Protein AF-A0AB38G992-F1 (afdb_monomer_lite)

Foldseek 3Di:
DPDPWDFFAFQDFPDDDDDDDDPQKAKEKEAQDDAQFKKFKFFQKAADWDDDDPRPATTGTPIAGGPFFDLVVDDDPNDSGRSVLSSVCGPPHWVDPSQVVVQVSRVVGTDDTQFMDGHHDRMDMTIGRGWHKMWMWTDPPSCPVPLWDIDIGIGGIRHYGYDYTQTDHKDKDKWKAEPVPRDTHPDYDDDPPDDIDMDIDMDDGDDPD

Radius of gyration: 22.69 Å; chains: 1; bounding box: 55×40×76 Å

Organism: NCBI:txid150055

Structure (mmCIF, N/CA/C/O backbone):
data_AF-A0AB38G992-F1
#
_entry.id   AF-A0AB38G992-F1
#
loop_
_atom_site.group_PDB
_atom_site.id
_atom_site.type_symbol
_atom_site.label_atom_id
_atom_site.label_alt_id
_atom_site.label_comp_id
_atom_site.label_asym_id
_atom_site.label_entity_id
_atom_site.label_seq_id
_atom_site.pdbx_PDB_ins_code
_atom_site.Cartn_x
_atom_site.Cartn_y
_atom_site.Cartn_z
_atom_site.occupancy
_atom_site.B_iso_or_equiv
_atom_site.auth_seq_id
_atom_site.auth_comp_id
_atom_site.auth_asym_id
_atom_site.auth_atom_id
_atom_site.pdbx_PDB_model_num
ATOM 1 N N . MET A 1 1 ? -10.197 -2.050 38.683 1.00 32.16 1 MET A N 1
ATOM 2 C CA . MET A 1 1 ? -9.620 -2.542 37.411 1.00 32.16 1 MET A CA 1
ATOM 3 C C . MET A 1 1 ? -8.966 -1.361 36.702 1.00 32.16 1 MET A C 1
ATOM 5 O O . MET A 1 1 ? -9.678 -0.464 36.267 1.00 32.16 1 MET A O 1
ATOM 9 N N . LYS A 1 2 ? -7.627 -1.271 36.695 1.00 27.22 2 LYS A N 1
ATOM 10 C CA . LYS A 1 2 ? -6.909 -0.194 35.990 1.00 27.22 2 LYS A CA 1
ATOM 11 C C . LYS A 1 2 ? -7.091 -0.418 34.488 1.00 27.22 2 LYS A C 1
ATOM 13 O O . LYS A 1 2 ? -6.629 -1.430 33.975 1.00 27.22 2 LYS A O 1
ATOM 18 N N . LYS A 1 3 ? -7.785 0.493 33.803 1.00 31.56 3 LYS A N 1
ATOM 19 C CA . LYS A 1 3 ? -7.861 0.495 32.338 1.00 31.56 3 LYS A CA 1
ATOM 20 C C . LYS A 1 3 ? -6.447 0.772 31.814 1.00 31.56 3 LYS A C 1
ATOM 22 O O . LYS A 1 3 ? -5.957 1.887 31.981 1.00 31.56 3 LYS A O 1
ATOM 27 N N . PHE A 1 4 ? -5.772 -0.247 31.282 1.00 32.78 4 PHE A N 1
ATOM 28 C CA . PHE A 1 4 ? -4.490 -0.087 30.597 1.00 32.78 4 PHE A CA 1
ATOM 29 C C . PHE A 1 4 ? -4.748 0.755 29.344 1.00 32.78 4 PHE A C 1
ATOM 31 O O . PHE A 1 4 ? -5.307 0.271 28.366 1.00 32.78 4 PHE A O 1
ATOM 38 N N . LYS A 1 5 ? -4.426 2.048 29.412 1.00 34.16 5 LYS A N 1
ATOM 39 C CA . LYS A 1 5 ? -4.484 2.945 28.260 1.00 34.16 5 LYS A CA 1
ATOM 40 C C . LYS A 1 5 ? -3.223 2.700 27.435 1.00 34.16 5 LYS A C 1
ATOM 42 O O . LYS A 1 5 ? -2.172 3.249 27.755 1.00 34.16 5 LYS A O 1
ATOM 47 N N . LEU A 1 6 ? -3.310 1.820 26.442 1.00 37.19 6 LEU A N 1
ATOM 48 C CA . LEU A 1 6 ? -2.245 1.649 25.461 1.00 37.19 6 LEU A CA 1
ATOM 49 C C . LEU A 1 6 ? -2.429 2.723 24.382 1.00 37.19 6 LEU A C 1
ATOM 51 O O . LEU A 1 6 ? -3.435 2.725 23.676 1.00 37.19 6 LEU A O 1
ATOM 55 N N . PHE A 1 7 ? -1.486 3.657 24.311 1.00 39.28 7 PHE A N 1
ATOM 56 C CA . PHE A 1 7 ? -1.455 4.725 23.321 1.00 39.28 7 PHE A CA 1
ATOM 57 C C . PHE A 1 7 ? -0.494 4.334 22.210 1.00 39.28 7 PHE A C 1
ATOM 59 O O . PHE A 1 7 ? 0.715 4.279 22.433 1.00 39.28 7 PHE A O 1
ATOM 66 N N . LEU A 1 8 ? -1.023 4.038 21.026 1.00 39.34 8 LEU A N 1
ATOM 67 C CA . LEU A 1 8 ? -0.195 3.700 19.879 1.00 39.34 8 LEU A CA 1
ATOM 68 C C . LEU A 1 8 ? 0.163 4.976 19.109 1.00 39.34 8 LEU A C 1
ATOM 70 O O . LEU A 1 8 ? -0.722 5.672 18.606 1.00 39.34 8 LEU A O 1
ATOM 74 N N . ALA A 1 9 ? 1.458 5.305 19.073 1.00 40.47 9 ALA A N 1
ATOM 75 C CA . ALA A 1 9 ? 1.970 6.463 18.348 1.00 40.47 9 ALA A CA 1
ATOM 76 C C . ALA A 1 9 ? 1.854 6.231 16.836 1.00 40.47 9 ALA A C 1
ATOM 78 O O . ALA A 1 9 ? 2.165 5.146 16.337 1.00 40.47 9 ALA A O 1
ATOM 79 N N . ALA A 1 10 ? 1.380 7.253 16.126 1.00 42.31 10 ALA A N 1
ATOM 80 C CA . ALA A 1 10 ? 1.051 7.162 14.716 1.00 42.31 10 ALA A CA 1
ATOM 81 C C . ALA A 1 10 ? 2.257 6.901 13.819 1.00 42.31 10 ALA A C 1
ATOM 83 O O . ALA A 1 10 ? 3.347 7.429 14.034 1.00 42.31 10 ALA A O 1
ATOM 84 N N . PHE A 1 11 ? 2.007 6.136 12.757 1.00 44.81 11 PHE A N 1
ATOM 85 C CA . PHE A 1 11 ? 2.818 6.170 11.549 1.00 44.81 11 PHE A CA 1
ATOM 86 C C . PHE A 1 11 ? 2.641 7.575 10.963 1.00 44.81 11 PHE A C 1
ATOM 88 O O . PHE A 1 11 ? 1.588 7.876 10.414 1.00 44.81 11 PHE A O 1
ATOM 95 N N . VAL A 1 12 ? 3.612 8.467 11.176 1.00 34.41 12 VAL A N 1
ATOM 96 C CA . VAL A 1 12 ? 3.518 9.862 10.723 1.00 34.41 12 VAL A CA 1
ATOM 97 C C . VAL A 1 12 ? 3.554 9.883 9.196 1.00 34.41 12 VAL A C 1
ATOM 99 O O . VAL A 1 12 ? 4.622 9.781 8.596 1.00 34.41 12 VAL A O 1
ATOM 102 N N . ALA A 1 13 ? 2.380 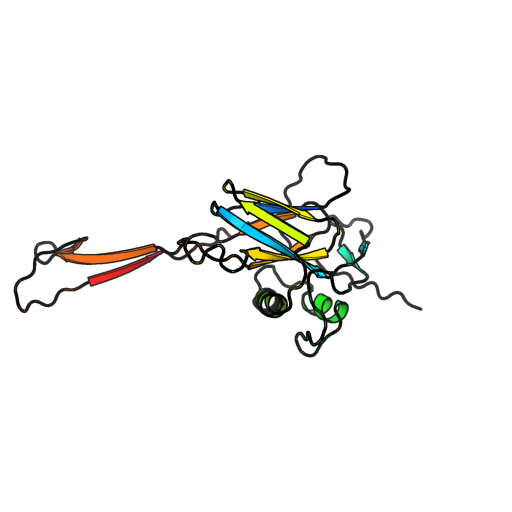9.992 8.581 1.00 41.47 13 ALA A N 1
ATOM 103 C CA . ALA A 1 13 ? 2.222 10.424 7.205 1.00 41.47 13 ALA A CA 1
ATOM 104 C C . ALA A 1 13 ? 2.035 11.951 7.193 1.00 41.47 13 ALA A C 1
ATOM 106 O O . ALA A 1 13 ? 1.526 12.538 8.153 1.00 41.47 13 ALA A O 1
ATOM 107 N N . THR A 1 14 ? 2.519 12.620 6.152 1.00 34.72 14 THR A N 1
ATOM 108 C CA . THR A 1 14 ? 2.490 14.082 6.054 1.00 34.72 14 THR A CA 1
ATOM 109 C C . THR A 1 14 ? 1.038 14.566 5.983 1.00 34.72 14 THR A C 1
ATOM 111 O O . THR A 1 14 ? 0.360 14.401 4.973 1.00 34.72 14 THR A O 1
ATOM 114 N N . LEU A 1 15 ? 0.543 15.146 7.080 1.00 34.53 15 LEU A N 1
ATOM 115 C CA . LEU A 1 15 ? -0.841 15.598 7.218 1.00 34.53 15 LEU A CA 1
ATOM 116 C C . LEU A 1 15 ? -1.048 16.930 6.480 1.00 34.53 15 LEU A C 1
ATOM 118 O O . LEU A 1 15 ? -0.706 17.991 7.006 1.00 34.53 15 LEU A O 1
ATOM 122 N N . PHE A 1 16 ? -1.643 16.895 5.286 1.00 40.72 16 PHE A N 1
ATOM 123 C CA . PHE A 1 16 ? -2.221 18.089 4.663 1.00 40.72 16 PHE A CA 1
ATOM 124 C C . PHE A 1 16 ? -3.683 18.233 5.098 1.00 40.72 16 PHE A C 1
ATOM 126 O O . PHE A 1 16 ? -4.4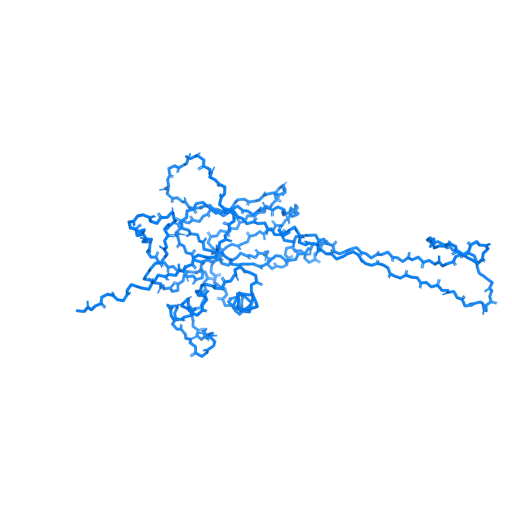96 17.327 4.935 1.00 40.72 16 PHE A O 1
ATOM 133 N N . ALA A 1 17 ? -4.014 19.376 5.699 1.00 30.11 17 ALA A N 1
ATOM 134 C CA . ALA A 1 17 ? -5.354 19.660 6.192 1.00 30.11 17 ALA A CA 1
ATOM 135 C C . ALA A 1 17 ? -6.338 19.843 5.024 1.00 30.11 17 ALA A C 1
ATOM 137 O O . ALA A 1 17 ? -6.245 20.826 4.291 1.00 30.11 17 ALA A O 1
ATOM 138 N N . PHE A 1 18 ? -7.309 18.937 4.886 1.00 38.12 18 PHE A N 1
ATOM 139 C CA . PHE A 1 18 ? -8.475 19.144 4.025 1.00 38.12 18 PHE A CA 1
ATOM 140 C C . PHE A 1 18 ? -9.645 19.734 4.818 1.00 38.12 18 PHE A C 1
ATOM 142 O O . PHE A 1 18 ? -9.954 19.316 5.936 1.00 38.12 18 PHE A O 1
ATOM 149 N N . VAL A 1 19 ? -10.296 20.736 4.228 1.00 33.19 19 VAL A N 1
ATOM 150 C CA . VAL A 1 19 ? -11.424 21.455 4.823 1.00 33.19 19 VAL A CA 1
ATOM 151 C C . VAL A 1 19 ? -12.724 20.713 4.514 1.00 33.19 19 VAL A C 1
ATOM 153 O O . VAL A 1 19 ? -13.173 20.686 3.376 1.00 33.19 19 VAL A O 1
ATOM 156 N N . GLY A 1 20 ? -13.349 20.179 5.564 1.00 39.22 20 GLY A N 1
ATOM 157 C CA . GLY A 1 20 ? -14.803 20.067 5.687 1.00 39.22 20 GLY A CA 1
ATOM 158 C C . GLY A 1 20 ? -15.514 19.019 4.829 1.00 39.22 20 GLY A C 1
ATOM 159 O O . GLY A 1 20 ? -16.138 19.360 3.832 1.00 39.22 20 GLY A O 1
ATOM 160 N N . VAL A 1 21 ? -15.602 17.784 5.332 1.00 32.97 21 VAL A N 1
ATOM 161 C CA . VAL A 1 21 ? -16.757 16.907 5.079 1.00 32.97 21 VAL A CA 1
ATOM 162 C C . VAL A 1 21 ? -17.239 16.341 6.414 1.00 32.97 21 VAL A C 1
ATOM 164 O O . VAL A 1 21 ? -16.453 15.982 7.288 1.00 32.97 21 VAL A O 1
ATOM 167 N N . LYS A 1 22 ? -18.561 16.332 6.589 1.00 34.00 22 LYS A N 1
ATOM 168 C CA . LYS A 1 22 ? -19.284 15.753 7.725 1.00 34.00 22 LYS A CA 1
ATOM 169 C C . LYS A 1 22 ? -18.826 14.293 7.905 1.00 34.00 22 LYS A C 1
ATOM 171 O O . LYS A 1 22 ? -19.076 13.472 7.029 1.00 34.00 22 LYS A O 1
ATOM 176 N N . VAL A 1 23 ? -18.130 13.980 9.001 1.00 45.69 23 VAL A N 1
ATOM 177 C CA . VAL A 1 23 ? -17.544 12.646 9.230 1.00 45.69 23 VAL A CA 1
ATOM 178 C C . VAL A 1 23 ? -18.643 11.642 9.571 1.00 45.69 23 VAL A C 1
ATOM 180 O O . VAL A 1 23 ? -19.106 11.556 10.705 1.00 45.69 23 VAL A O 1
ATOM 183 N N . SER A 1 24 ? -19.048 10.884 8.559 1.00 53.75 24 SER A N 1
ATOM 184 C CA . SER A 1 24 ? -19.547 9.513 8.700 1.00 53.75 24 SER A CA 1
ATOM 185 C C . SER A 1 24 ? -18.609 8.493 8.034 1.00 53.75 24 SER A C 1
ATOM 187 O O . SER A 1 24 ? -18.906 7.308 8.069 1.00 53.75 24 SER A O 1
ATOM 189 N N . ALA A 1 25 ? -17.488 8.945 7.452 1.00 70.06 25 ALA A N 1
ATOM 190 C CA . ALA A 1 25 ? -16.463 8.116 6.819 1.00 70.06 25 ALA A CA 1
ATOM 191 C C . ALA A 1 25 ? -15.071 8.779 6.910 1.00 70.06 25 ALA A C 1
ATOM 193 O O . ALA A 1 25 ? -14.969 10.001 7.058 1.00 70.06 25 ALA A O 1
ATOM 194 N N . TYR A 1 26 ? -14.016 7.969 6.822 1.00 83.94 26 TYR A N 1
ATOM 195 C CA . TYR A 1 26 ? -12.601 8.351 6.807 1.00 83.94 26 TYR A CA 1
ATOM 196 C C . TYR A 1 26 ? -12.025 8.177 5.395 1.00 83.94 26 TYR A C 1
ATOM 198 O O . TYR A 1 26 ? -12.503 7.334 4.633 1.00 83.94 26 TYR A O 1
ATOM 206 N N . THR A 1 27 ? -10.980 8.933 5.054 1.00 84.06 27 THR A N 1
ATOM 207 C CA . THR A 1 27 ? -10.372 8.910 3.712 1.00 84.06 27 THR A CA 1
ATOM 208 C C . THR A 1 27 ? -8.885 8.595 3.788 1.00 84.06 27 THR A C 1
ATOM 210 O O . THR A 1 27 ? -8.167 9.169 4.607 1.00 84.06 27 THR A O 1
ATOM 213 N N . ILE A 1 28 ? -8.436 7.710 2.900 1.00 87.38 28 ILE A N 1
ATOM 214 C CA . ILE A 1 28 ? -7.034 7.406 2.623 1.00 87.38 28 ILE A CA 1
ATOM 215 C C . ILE A 1 28 ? -6.733 7.921 1.216 1.00 87.38 28 ILE A C 1
ATOM 217 O O . ILE A 1 28 ? -7.247 7.380 0.235 1.00 87.38 28 ILE A O 1
ATOM 221 N N . THR A 1 29 ? -5.899 8.947 1.114 1.00 85.12 29 THR A N 1
ATOM 222 C CA . THR A 1 29 ? -5.438 9.493 -0.165 1.00 85.12 29 THR A CA 1
ATOM 223 C C . THR A 1 29 ? -4.074 8.908 -0.504 1.00 85.12 29 THR A C 1
ATOM 225 O O . THR A 1 29 ? -3.144 8.989 0.295 1.00 85.12 29 THR A O 1
ATOM 228 N N . ILE A 1 30 ? -3.948 8.308 -1.684 1.00 85.31 30 ILE A N 1
ATOM 229 C CA . ILE A 1 30 ? -2.704 7.737 -2.198 1.00 85.31 30 ILE A CA 1
ATOM 230 C C . ILE A 1 30 ? -2.266 8.580 -3.393 1.00 85.31 30 ILE A C 1
ATOM 232 O O . ILE A 1 30 ? -2.952 8.605 -4.416 1.00 85.31 30 ILE A O 1
ATOM 236 N N . ASN A 1 31 ? -1.132 9.257 -3.255 1.00 82.88 31 ASN A N 1
ATOM 237 C CA . ASN A 1 31 ? -0.540 10.103 -4.289 1.00 82.88 31 ASN A CA 1
ATOM 238 C C . ASN A 1 31 ? 0.578 9.357 -5.024 1.00 82.88 31 ASN A C 1
ATOM 240 O O . ASN A 1 31 ? 1.151 8.401 -4.491 1.00 82.88 31 ASN A O 1
ATOM 244 N N . ASN A 1 32 ? 0.944 9.864 -6.203 1.00 80.88 32 ASN A N 1
ATOM 245 C CA . ASN A 1 32 ? 1.971 9.286 -7.072 1.00 80.88 32 ASN A CA 1
ATOM 246 C C . ASN A 1 32 ? 1.631 7.846 -7.499 1.00 80.88 32 ASN A C 1
ATOM 248 O O . ASN A 1 32 ? 2.490 6.962 -7.544 1.00 80.88 32 ASN A O 1
ATOM 252 N N . VAL A 1 33 ? 0.347 7.597 -7.767 1.00 83.94 33 VAL A N 1
ATOM 253 C CA . VAL A 1 33 ? -0.124 6.311 -8.285 1.00 83.94 33 VAL A CA 1
ATOM 254 C C . VAL A 1 33 ? -0.050 6.283 -9.807 1.00 83.94 33 VAL A C 1
ATOM 256 O O . VAL A 1 33 ? -0.216 7.298 -10.479 1.00 83.94 33 VAL A O 1
ATOM 259 N N . SER A 1 34 ? 0.186 5.105 -10.376 1.00 82.50 34 SER A N 1
ATOM 260 C CA . SER A 1 34 ? 0.040 4.905 -11.818 1.00 82.50 34 SER A CA 1
ATOM 261 C C . SER A 1 34 ? -1.428 4.657 -12.152 1.00 82.50 34 SER A C 1
ATOM 263 O O . SER A 1 34 ? -2.177 4.118 -11.334 1.00 82.50 34 SER A O 1
ATOM 265 N N . LYS A 1 35 ? -1.850 5.055 -13.354 1.00 86.38 35 LYS A N 1
ATOM 266 C CA . LYS A 1 35 ? -3.217 4.837 -13.834 1.00 86.38 35 LYS A CA 1
ATOM 267 C C . LYS A 1 35 ? -3.523 3.339 -13.963 1.00 86.38 35 LYS A C 1
ATOM 269 O O . LYS A 1 35 ? -2.632 2.546 -14.252 1.00 86.38 35 LYS A O 1
ATOM 274 N N . ASP A 1 36 ? -4.789 2.977 -13.785 1.00 88.69 36 ASP A N 1
ATOM 275 C CA . ASP A 1 36 ? -5.323 1.624 -13.931 1.00 88.69 36 ASP A CA 1
ATOM 276 C C . ASP A 1 36 ? -4.806 0.641 -12.855 1.00 88.69 36 ASP A C 1
ATOM 278 O O . ASP A 1 36 ? -4.829 -0.582 -13.035 1.00 88.69 36 ASP A O 1
ATOM 282 N N . HIS A 1 37 ? -4.351 1.165 -11.713 1.00 89.69 37 HIS A N 1
ATOM 283 C CA . HIS A 1 37 ? -4.055 0.383 -10.518 1.00 89.69 37 HIS A CA 1
ATOM 284 C C . HIS A 1 37 ? -5.299 0.241 -9.650 1.00 89.69 37 HIS A C 1
ATOM 286 O O . HIS A 1 37 ? -5.925 1.231 -9.288 1.00 89.69 37 HIS A O 1
ATOM 292 N N . THR A 1 38 ? -5.666 -0.990 -9.293 1.00 93.81 38 THR A N 1
ATOM 293 C CA . THR A 1 38 ? -6.777 -1.237 -8.366 1.00 93.81 38 THR A CA 1
ATOM 294 C C . THR A 1 38 ? -6.229 -1.399 -6.960 1.00 93.81 38 THR A C 1
ATOM 296 O O . THR A 1 38 ? -5.611 -2.414 -6.661 1.00 93.81 38 THR A O 1
ATOM 299 N N . TYR A 1 39 ? -6.481 -0.425 -6.093 1.00 93.38 39 TYR A N 1
ATOM 300 C CA . TYR A 1 39 ? -6.059 -0.459 -4.697 1.00 93.38 39 TYR A CA 1
ATOM 301 C C . TYR A 1 39 ? -7.154 -1.039 -3.814 1.00 93.38 39 TYR A C 1
ATOM 303 O O . TYR A 1 39 ? -8.328 -0.707 -3.966 1.00 93.38 39 TYR A O 1
ATOM 311 N N . GLU A 1 40 ? -6.757 -1.866 -2.856 1.00 96.00 40 GLU A N 1
ATOM 312 C CA . GLU A 1 40 ? -7.612 -2.450 -1.827 1.00 96.00 40 GLU A CA 1
ATOM 313 C C . GLU A 1 40 ? -7.069 -2.064 -0.450 1.00 96.00 40 GLU A C 1
ATOM 315 O O . GLU A 1 40 ? -5.866 -2.173 -0.197 1.00 96.00 40 GLU A O 1
ATOM 320 N N . ALA A 1 41 ? -7.952 -1.619 0.447 1.00 95.38 41 ALA A N 1
ATOM 321 C CA . ALA A 1 41 ? -7.604 -1.332 1.836 1.00 95.38 41 ALA A CA 1
ATOM 322 C C . ALA A 1 41 ? -8.266 -2.340 2.777 1.00 95.38 41 ALA A C 1
ATOM 324 O O . ALA A 1 41 ? -9.472 -2.568 2.717 1.00 95.38 41 ALA A O 1
ATOM 325 N N . TYR A 1 42 ? -7.479 -2.900 3.688 1.00 96.38 42 TYR A N 1
ATOM 326 C CA . TYR A 1 42 ? -7.895 -3.904 4.661 1.00 96.38 42 TYR A CA 1
ATOM 327 C C . TYR A 1 42 ? -7.655 -3.376 6.069 1.00 96.38 42 TYR A C 1
ATOM 329 O O . TYR A 1 42 ? -6.518 -3.052 6.415 1.00 96.38 42 TYR A O 1
ATOM 337 N N . GLN A 1 43 ? -8.699 -3.304 6.897 1.00 95.38 43 GLN A N 1
ATOM 338 C CA . GLN A 1 43 ? -8.543 -2.926 8.300 1.00 95.38 43 GLN A CA 1
ATOM 339 C C . GLN A 1 43 ? -7.873 -4.081 9.059 1.00 95.38 43 GLN A C 1
ATOM 341 O O . GLN A 1 43 ? -8.493 -5.116 9.294 1.00 95.38 43 GLN A O 1
ATOM 346 N N . ILE A 1 44 ? -6.605 -3.908 9.429 1.00 95.44 44 ILE A N 1
ATOM 347 C CA . ILE A 1 44 ? -5.824 -4.897 10.182 1.00 95.44 44 ILE A CA 1
ATOM 348 C C . ILE A 1 44 ? -6.102 -4.776 11.677 1.00 95.44 44 ILE A C 1
ATOM 350 O O . ILE A 1 44 ? -6.318 -5.782 12.346 1.00 95.44 44 ILE A O 1
ATOM 354 N N . PHE A 1 45 ? -6.137 -3.548 12.196 1.00 94.56 45 PHE A N 1
ATOM 355 C CA . PHE A 1 45 ? -6.479 -3.283 13.592 1.00 94.56 45 PHE A CA 1
ATOM 356 C C . PHE A 1 45 ? -7.606 -2.261 13.683 1.00 94.56 45 PHE A C 1
ATOM 358 O O . PHE A 1 45 ? -7.509 -1.182 13.096 1.00 94.56 45 PHE A O 1
ATOM 365 N N . GLY A 1 46 ? -8.646 -2.599 14.439 1.00 92.88 46 GLY A N 1
ATOM 366 C CA . GLY A 1 46 ? -9.692 -1.681 14.875 1.00 92.88 46 GLY A CA 1
ATOM 367 C C . GLY A 1 46 ? -9.411 -1.148 16.279 1.00 92.88 46 GLY A C 1
ATOM 368 O O . GLY A 1 46 ? -8.563 -1.670 17.009 1.00 92.88 46 GLY A O 1
ATOM 369 N N . GLY A 1 47 ? -10.118 -0.091 16.666 1.00 90.88 47 GLY A N 1
ATOM 370 C CA . GLY A 1 47 ? -10.043 0.461 18.013 1.00 90.88 47 GLY A CA 1
ATOM 371 C C . GLY A 1 47 ? -10.832 1.755 18.167 1.00 90.88 47 GLY A C 1
ATOM 372 O O . GLY A 1 47 ? -11.428 2.263 17.219 1.00 90.88 47 GLY A O 1
ATOM 373 N N . ASP A 1 48 ? -10.797 2.297 19.377 1.00 85.88 48 ASP A N 1
ATOM 374 C CA . ASP A 1 48 ? -11.491 3.526 19.736 1.00 85.88 48 ASP A CA 1
ATOM 375 C C . ASP A 1 48 ? -10.562 4.729 19.608 1.00 85.88 48 ASP A C 1
ATOM 377 O O . ASP A 1 48 ? -9.432 4.721 20.117 1.00 85.88 48 ASP A O 1
ATOM 381 N N . LEU A 1 49 ? -11.060 5.799 18.986 1.00 84.69 49 LEU A N 1
ATOM 382 C CA . LEU A 1 49 ? -10.349 7.070 18.951 1.00 84.69 49 LEU A CA 1
ATOM 383 C C . LEU A 1 49 ? -10.253 7.667 20.351 1.00 84.69 49 LEU A C 1
ATOM 385 O O . LEU A 1 49 ? -11.253 7.956 21.007 1.00 84.69 49 LEU A O 1
ATOM 389 N N . TYR A 1 50 ? -9.023 7.926 20.767 1.00 80.19 50 TYR A N 1
ATOM 390 C CA . TYR A 1 50 ? -8.714 8.665 21.972 1.00 80.19 50 TYR A CA 1
ATOM 391 C C . TYR A 1 50 ? -7.857 9.874 21.619 1.00 80.19 50 TYR A C 1
ATOM 393 O O . TYR A 1 50 ? -6.760 9.748 21.071 1.00 80.19 50 TYR A O 1
ATOM 401 N N . LYS A 1 51 ? -8.336 11.062 21.986 1.00 79.12 51 LYS A N 1
ATOM 402 C CA . LYS A 1 51 ? -7.569 12.303 21.892 1.00 79.12 51 LYS A CA 1
ATOM 403 C C . LYS A 1 51 ? -7.220 12.773 23.296 1.00 79.12 51 LYS A C 1
ATOM 405 O O . LYS A 1 51 ? -8.106 13.143 24.064 1.00 79.12 51 LYS A O 1
ATOM 410 N N . GLU A 1 52 ? -5.935 12.743 23.633 1.00 77.31 52 GLU A N 1
ATOM 411 C CA . GLU A 1 52 ? -5.469 13.354 24.874 1.00 77.31 52 GLU A CA 1
ATOM 412 C C . GLU A 1 52 ? -5.625 14.876 24.807 1.00 77.31 52 GLU A C 1
ATOM 414 O O . GLU A 1 52 ? -5.545 15.481 23.734 1.00 77.31 52 GLU A O 1
ATOM 419 N N . ASN A 1 53 ? -5.859 15.505 25.956 1.00 76.56 53 ASN A N 1
ATOM 420 C CA . ASN A 1 53 ? -6.007 16.949 26.021 1.00 76.56 53 ASN A CA 1
ATOM 421 C C . ASN A 1 53 ? -4.689 17.624 25.593 1.00 76.56 53 ASN A C 1
ATOM 423 O O . ASN A 1 53 ? -3.644 17.370 26.184 1.00 76.56 53 ASN A O 1
ATOM 427 N N . GLY A 1 54 ? -4.733 18.445 24.541 1.00 70.12 54 GLY A N 1
ATOM 428 C CA . GLY A 1 54 ? -3.545 19.062 23.934 1.00 70.12 54 GLY A CA 1
ATOM 429 C C . GLY A 1 54 ? -2.850 18.244 22.831 1.00 70.12 54 GLY A C 1
ATOM 430 O O . GLY A 1 54 ? -1.948 18.771 22.181 1.00 70.12 54 GLY A O 1
ATOM 431 N N . ALA A 1 55 ? -3.272 17.004 22.551 1.00 69.19 55 ALA A N 1
ATOM 432 C CA . ALA A 1 55 ? -2.740 16.234 21.424 1.00 69.19 55 ALA A CA 1
ATOM 433 C C . ALA A 1 55 ? -3.213 16.810 20.077 1.00 69.19 55 ALA A C 1
ATOM 435 O O . ALA A 1 55 ? -4.389 17.150 19.903 1.00 69.19 55 ALA A O 1
ATOM 436 N N . LYS A 1 56 ? -2.300 16.890 19.099 1.00 69.25 56 LYS A N 1
ATOM 437 C CA . LYS A 1 56 ? -2.612 17.379 17.743 1.00 69.25 56 LYS A CA 1
ATOM 438 C C . LYS A 1 56 ? -3.496 16.391 16.981 1.00 69.25 56 LYS A C 1
ATOM 440 O O . LYS A 1 56 ? -4.499 16.798 16.399 1.00 69.25 56 LYS A O 1
ATOM 445 N N . THR A 1 57 ? -3.166 15.106 17.055 1.00 68.31 57 THR A N 1
ATOM 446 C CA . THR A 1 57 ? -3.867 14.018 16.369 1.00 68.31 57 THR A CA 1
ATOM 447 C C . THR A 1 57 ? -4.454 13.024 17.377 1.00 68.31 57 THR A C 1
ATOM 449 O O . THR A 1 57 ? -3.866 12.798 18.439 1.00 68.31 57 THR A O 1
ATOM 452 N N . PRO A 1 58 ? -5.642 12.458 17.103 1.00 77.00 58 PRO A N 1
ATOM 453 C CA . PRO A 1 58 ? -6.171 11.361 17.897 1.00 77.00 58 PRO A CA 1
ATOM 454 C C . PRO A 1 58 ? -5.335 10.091 17.694 1.00 77.00 58 PRO A C 1
ATOM 456 O O . PRO A 1 58 ? -4.823 9.820 16.610 1.00 77.00 58 PRO A O 1
ATOM 459 N N . THR A 1 59 ? -5.235 9.304 18.756 1.00 77.19 59 THR A N 1
ATOM 460 C CA . THR A 1 59 ? -4.618 7.972 18.777 1.00 77.19 59 THR A CA 1
ATOM 461 C C . THR A 1 59 ? -5.690 6.893 18.807 1.00 77.19 59 THR A C 1
ATOM 463 O O . THR A 1 59 ? -6.837 7.162 19.163 1.00 77.19 59 THR A O 1
ATOM 466 N N . LEU A 1 60 ? -5.317 5.666 18.453 1.00 83.06 60 LEU A N 1
ATOM 467 C CA . LEU A 1 60 ? -6.197 4.509 18.567 1.00 83.06 60 LEU A CA 1
ATOM 468 C C . LEU A 1 60 ? -5.917 3.789 19.894 1.00 83.06 60 LEU A C 1
ATOM 470 O O . LEU A 1 60 ? -4.760 3.603 20.273 1.00 83.06 60 LEU A O 1
ATOM 474 N N . SER A 1 61 ? -6.976 3.397 20.592 1.00 84.56 61 SER A N 1
ATOM 475 C CA . SER A 1 61 ? -6.946 2.667 21.863 1.00 84.56 61 SER A CA 1
ATOM 476 C C . SER A 1 61 ? -7.883 1.458 21.800 1.00 84.56 61 SER A C 1
ATOM 478 O O . SER A 1 61 ? -8.606 1.298 20.821 1.00 84.56 61 SER A O 1
ATOM 480 N N . ASN A 1 62 ? -7.870 0.586 22.817 1.00 88.69 62 ASN A N 1
ATOM 481 C CA . ASN A 1 62 ? -8.693 -0.637 22.846 1.00 88.69 62 ASN A CA 1
ATOM 482 C C . ASN A 1 62 ? -8.538 -1.479 21.564 1.00 88.69 62 ASN A C 1
ATOM 484 O O . ASN A 1 62 ? -9.514 -1.893 20.933 1.00 88.69 62 ASN A O 1
ATOM 488 N N . ILE A 1 63 ? -7.276 -1.676 21.173 1.00 91.75 63 ILE A N 1
ATOM 489 C CA . ILE A 1 63 ? -6.905 -2.321 19.918 1.00 91.75 63 ILE A CA 1
ATOM 490 C C . ILE A 1 63 ? -7.433 -3.756 19.870 1.00 91.75 63 ILE A C 1
ATOM 492 O O . ILE A 1 63 ? -7.193 -4.545 20.785 1.00 91.75 63 ILE A O 1
ATOM 496 N N . HIS A 1 64 ? -8.100 -4.085 18.770 1.00 94.56 64 HIS A N 1
ATOM 497 C CA . HIS A 1 64 ? -8.589 -5.418 18.433 1.00 94.56 64 HIS A CA 1
ATOM 498 C C . HIS A 1 64 ? -8.335 -5.710 16.949 1.00 94.56 64 HIS A C 1
ATOM 500 O O . HIS A 1 64 ? -7.971 -4.816 16.179 1.00 94.56 64 HIS A O 1
ATOM 506 N N . TRP A 1 65 ? -8.490 -6.968 16.542 1.00 96.12 65 TRP A N 1
ATOM 507 C CA . TRP A 1 65 ? -8.382 -7.348 15.136 1.00 96.12 65 TRP A CA 1
ATOM 508 C C . TRP A 1 65 ? -9.471 -6.667 14.304 1.00 96.12 65 TRP A C 1
ATOM 510 O O . TRP A 1 65 ? -10.634 -6.625 14.700 1.00 96.12 65 TRP A O 1
ATOM 520 N N . GLY A 1 66 ? -9.077 -6.088 13.171 1.00 95.19 66 GLY A N 1
ATOM 521 C CA . GLY A 1 66 ? -10.014 -5.517 12.209 1.00 95.19 66 GLY A CA 1
ATOM 522 C C . GLY A 1 66 ? -10.661 -6.595 11.335 1.00 95.19 66 GLY A C 1
ATOM 523 O O . GLY A 1 66 ? -10.201 -7.733 11.273 1.00 95.19 66 GLY A O 1
ATOM 524 N N . SER A 1 67 ? -11.715 -6.227 10.609 1.00 94.25 67 SER A N 1
ATOM 525 C CA . SER A 1 67 ? -12.445 -7.152 9.724 1.00 94.25 67 SER A CA 1
ATOM 526 C C . SER A 1 67 ? -11.676 -7.549 8.457 1.00 94.25 67 SER A C 1
ATOM 528 O O . SER A 1 67 ? -12.062 -8.489 7.759 1.00 94.25 67 SER A O 1
ATOM 530 N N . GLY A 1 68 ? -10.586 -6.840 8.146 1.00 95.81 68 GLY A N 1
ATOM 531 C CA . GLY A 1 68 ? -9.773 -7.061 6.954 1.00 95.81 68 GLY A CA 1
ATOM 532 C C . GLY A 1 68 ? -8.724 -8.157 7.088 1.00 95.81 68 GLY A C 1
ATOM 533 O O . GLY A 1 68 ? -7.975 -8.394 6.140 1.00 95.81 68 GLY A O 1
ATOM 534 N N . VAL A 1 69 ? -8.660 -8.841 8.230 1.00 95.06 69 VAL A N 1
ATOM 535 C CA . VAL A 1 69 ? -7.683 -9.895 8.502 1.00 95.06 69 VAL A CA 1
ATOM 536 C C . VAL A 1 69 ? -8.346 -11.102 9.158 1.00 95.06 69 VAL A C 1
ATOM 538 O O . VAL A 1 69 ? -9.232 -10.979 9.995 1.00 95.06 69 VAL A O 1
ATOM 541 N N . ASN A 1 70 ? -7.904 -12.293 8.768 1.00 95.19 70 ASN A N 1
ATOM 542 C CA . ASN A 1 70 ? -8.239 -13.543 9.422 1.00 95.19 70 ASN A CA 1
ATOM 543 C C . ASN A 1 70 ? -7.238 -13.803 10.556 1.00 95.19 70 ASN A C 1
ATOM 545 O O . ASN A 1 70 ? -6.086 -14.173 10.318 1.00 95.19 70 ASN A O 1
ATOM 549 N N . GLU A 1 71 ? -7.690 -13.602 11.792 1.00 92.31 71 GLU A N 1
ATOM 550 C CA . GLU A 1 71 ? -6.878 -13.768 13.002 1.00 92.31 71 GLU A CA 1
ATOM 551 C C . GLU A 1 71 ? -6.535 -15.233 13.321 1.00 92.31 71 GLU A C 1
ATOM 553 O O . GLU A 1 71 ? -5.570 -15.502 14.044 1.00 92.31 71 GLU A O 1
ATOM 558 N N . ASN A 1 72 ? -7.274 -16.203 12.769 1.00 91.94 72 ASN A N 1
ATOM 559 C CA . ASN A 1 72 ? -7.091 -17.609 13.111 1.00 91.94 72 ASN A CA 1
ATOM 560 C C . ASN A 1 72 ? -5.709 -18.105 12.678 1.00 91.94 72 ASN A C 1
ATOM 562 O O . ASN A 1 72 ? -5.363 -18.138 11.496 1.00 91.94 72 ASN A O 1
ATOM 566 N N . GLY A 1 73 ? -4.910 -18.518 13.663 1.00 88.06 73 GLY A N 1
ATOM 567 C CA . GLY A 1 73 ? -3.538 -18.974 13.440 1.00 88.06 73 GLY A CA 1
ATOM 568 C C . GLY A 1 73 ? -2.563 -17.857 13.055 1.00 88.06 73 GLY A C 1
ATOM 569 O O . GLY A 1 73 ? -1.391 -18.146 12.799 1.00 88.06 73 GLY A O 1
ATOM 570 N N . PHE A 1 74 ? -2.996 -16.590 13.040 1.00 93.69 74 PHE A N 1
ATOM 571 C CA . PHE A 1 74 ? -2.091 -15.473 12.824 1.00 93.69 74 PHE A CA 1
ATOM 572 C C . PHE A 1 74 ? -1.190 -15.293 14.044 1.00 93.69 74 PHE A C 1
ATOM 574 O O . PHE A 1 74 ? -1.643 -15.123 15.177 1.00 93.69 74 PHE A O 1
ATOM 581 N N . THR A 1 75 ? 0.119 -15.291 13.804 1.00 94.19 75 THR A N 1
ATOM 582 C CA . THR A 1 75 ? 1.100 -14.924 14.821 1.00 94.19 75 THR A CA 1
ATOM 583 C C . THR A 1 75 ? 2.146 -13.992 14.239 1.00 94.19 75 THR A C 1
ATOM 585 O O . THR A 1 75 ? 2.675 -14.213 13.146 1.00 94.19 75 THR A O 1
ATOM 588 N N . TYR A 1 76 ? 2.513 -12.970 14.998 1.00 93.81 76 TYR A N 1
ATOM 589 C CA . TYR A 1 76 ? 3.637 -12.104 14.697 1.00 93.81 76 TYR A CA 1
ATOM 590 C C . TYR A 1 76 ? 4.581 -12.082 15.889 1.00 93.81 76 TYR A C 1
ATOM 592 O O . TYR A 1 76 ? 4.196 -11.708 16.994 1.00 93.81 76 TYR A O 1
ATOM 600 N N . ASP A 1 77 ? 5.813 -12.535 15.665 1.00 91.56 77 ASP A N 1
ATOM 601 C CA . ASP A 1 77 ? 6.868 -12.516 16.676 1.00 91.56 77 ASP A CA 1
ATOM 602 C C . ASP A 1 77 ? 6.461 -13.179 18.012 1.00 91.56 77 ASP A C 1
ATOM 604 O O . ASP A 1 77 ? 6.587 -12.624 19.112 1.00 91.56 77 ASP A O 1
ATOM 608 N N . GLY A 1 78 ? 5.859 -14.368 17.882 1.00 93.19 78 GLY A N 1
ATOM 609 C CA . GLY A 1 78 ? 5.353 -15.182 18.990 1.00 93.19 78 GLY A CA 1
ATOM 610 C C . GLY A 1 78 ? 4.073 -14.662 19.656 1.00 93.19 78 GLY A C 1
ATOM 611 O O . GLY A 1 78 ? 3.668 -15.210 20.677 1.00 93.19 78 GLY A O 1
ATOM 612 N N . LYS A 1 79 ? 3.433 -13.614 19.123 1.00 93.25 79 LYS A N 1
ATOM 613 C CA . LYS A 1 79 ? 2.188 -13.031 19.657 1.00 93.25 79 LYS A CA 1
ATOM 614 C C . LYS A 1 79 ? 1.032 -13.264 18.691 1.00 93.25 79 LYS A C 1
ATOM 616 O O . LYS A 1 79 ? 1.224 -13.158 17.486 1.00 93.25 79 LYS A O 1
ATOM 621 N N . SER A 1 80 ? -0.153 -13.542 19.224 1.00 93.88 80 SER A N 1
ATOM 622 C CA . SER A 1 80 ? -1.421 -13.639 18.475 1.00 93.88 80 SER A CA 1
ATOM 623 C C . SER A 1 80 ? -2.425 -12.540 18.842 1.00 93.88 80 SER A C 1
ATOM 625 O O . SER A 1 80 ? -3.386 -12.308 18.119 1.00 93.88 80 SER A O 1
ATOM 627 N N . ASP A 1 81 ? -2.207 -11.856 19.965 1.00 93.62 81 ASP A N 1
ATOM 628 C CA . ASP A 1 81 ? -3.072 -10.780 20.441 1.00 93.62 81 ASP A CA 1
ATOM 629 C C . ASP A 1 81 ? -2.820 -9.481 19.663 1.00 93.62 81 ASP A C 1
ATOM 631 O O . ASP A 1 81 ? -1.677 -9.018 19.578 1.00 93.62 81 ASP A O 1
ATOM 635 N N . ALA A 1 82 ? -3.890 -8.889 19.126 1.00 93.31 82 ALA A N 1
ATOM 636 C CA . ALA A 1 82 ? -3.829 -7.676 18.317 1.00 93.31 82 ALA A CA 1
ATOM 637 C C . ALA A 1 82 ? -3.152 -6.515 19.057 1.00 93.31 82 ALA A C 1
ATOM 639 O O . ALA A 1 82 ? -2.266 -5.870 18.501 1.00 93.31 82 ALA A O 1
ATOM 640 N N . ALA A 1 83 ? -3.511 -6.278 20.323 1.00 90.69 83 ALA A N 1
ATOM 641 C CA . ALA A 1 83 ? -2.970 -5.166 21.097 1.00 90.69 83 ALA A CA 1
ATOM 642 C C . ALA A 1 83 ? -1.464 -5.324 21.352 1.00 90.69 83 ALA A C 1
ATOM 644 O O . ALA A 1 83 ? -0.716 -4.366 21.175 1.00 90.69 83 ALA A O 1
ATOM 645 N N . LYS A 1 84 ? -0.992 -6.532 21.684 1.00 91.56 84 LYS A N 1
ATOM 646 C CA . LYS A 1 84 ? 0.446 -6.813 21.872 1.00 91.56 84 LYS A CA 1
ATOM 647 C C . LYS A 1 84 ? 1.251 -6.702 20.579 1.00 91.56 84 LYS A C 1
ATOM 649 O O . LYS A 1 84 ? 2.425 -6.332 20.609 1.00 91.56 84 LYS A O 1
ATOM 654 N N . ILE A 1 85 ? 0.662 -7.077 19.445 1.00 91.94 85 ILE A N 1
ATOM 655 C CA . ILE A 1 85 ? 1.309 -6.915 18.139 1.00 91.94 85 ILE A CA 1
ATOM 656 C C . ILE A 1 85 ? 1.379 -5.430 17.787 1.00 91.94 85 ILE A C 1
ATOM 658 O O . ILE A 1 85 ? 2.442 -4.944 17.413 1.00 91.94 85 ILE A O 1
ATOM 662 N N . ALA A 1 86 ? 0.280 -4.702 17.965 1.00 89.12 86 ALA A N 1
ATOM 663 C CA . ALA A 1 86 ? 0.217 -3.273 17.710 1.00 89.12 86 ALA A CA 1
ATOM 664 C C . ALA A 1 86 ? 1.197 -2.497 18.612 1.00 89.12 86 ALA A C 1
ATOM 666 O O . ALA A 1 86 ? 1.920 -1.638 18.120 1.00 89.12 86 ALA A O 1
ATOM 667 N N . GLU A 1 87 ? 1.337 -2.873 19.889 1.00 86.50 87 GLU A N 1
ATOM 668 C CA . GLU A 1 87 ? 2.357 -2.334 20.802 1.00 86.50 87 GLU A CA 1
ATOM 669 C C . GLU A 1 87 ? 3.779 -2.501 20.252 1.00 86.50 87 GLU A C 1
ATOM 671 O O . GLU A 1 87 ? 4.575 -1.566 20.293 1.00 86.50 87 GLU A O 1
ATOM 676 N N . LYS A 1 88 ? 4.095 -3.666 19.674 1.00 85.94 88 LYS A N 1
ATOM 677 C CA . LYS A 1 88 ? 5.407 -3.925 19.061 1.00 85.94 88 LYS A CA 1
ATOM 678 C C . LYS A 1 88 ? 5.660 -3.047 17.829 1.00 85.94 88 LYS A C 1
ATOM 680 O O . LYS A 1 88 ? 6.808 -2.714 17.543 1.00 85.94 88 LYS A O 1
ATOM 685 N N . LEU A 1 89 ? 4.607 -2.695 17.096 1.00 84.50 89 LEU A N 1
ATOM 686 C CA . LEU A 1 89 ? 4.683 -1.803 15.936 1.00 84.50 89 LEU A CA 1
ATOM 687 C C . LEU A 1 89 ? 4.704 -0.320 16.339 1.00 84.50 89 LEU A C 1
ATOM 689 O O . LEU A 1 89 ? 4.980 0.533 15.497 1.00 84.50 89 LEU A O 1
ATOM 693 N N . SER A 1 90 ? 4.452 -0.005 17.613 1.00 82.00 90 SER A N 1
ATOM 694 C CA . SER A 1 90 ? 4.460 1.362 18.133 1.00 82.00 90 SER A CA 1
ATOM 695 C C . SER A 1 90 ? 5.792 2.056 17.908 1.00 82.00 90 SER A C 1
ATOM 697 O O . SER A 1 90 ? 6.856 1.496 18.178 1.00 82.00 90 SER A O 1
ATOM 699 N N . GLY A 1 91 ? 5.735 3.297 17.422 1.00 75.19 91 GLY A N 1
ATOM 700 C CA . GLY A 1 91 ? 6.917 4.134 17.209 1.00 75.19 91 GLY A CA 1
ATOM 701 C C . GLY A 1 91 ? 7.839 3.665 16.081 1.00 75.19 91 GLY A C 1
ATOM 702 O O . GLY A 1 91 ? 8.864 4.300 15.839 1.00 75.19 91 GLY A O 1
ATOM 703 N N . GLN A 1 92 ? 7.497 2.584 15.374 1.00 78.75 92 GLN A N 1
ATOM 704 C CA . GLN A 1 92 ? 8.185 2.212 14.147 1.00 78.75 92 GLN A CA 1
ATOM 705 C C . GLN A 1 92 ? 7.811 3.204 13.045 1.00 78.75 92 GLN A C 1
ATOM 707 O O . GLN A 1 92 ? 6.647 3.576 12.898 1.00 78.75 92 GLN A O 1
ATOM 712 N N . ALA A 1 93 ? 8.783 3.605 12.230 1.00 72.50 93 ALA A N 1
ATOM 713 C CA . ALA A 1 93 ? 8.458 4.308 11.000 1.00 72.50 93 ALA A CA 1
ATOM 714 C C . ALA A 1 93 ? 7.621 3.385 10.095 1.00 72.50 93 ALA A C 1
ATOM 716 O O . ALA A 1 93 ? 8.007 2.233 9.867 1.00 72.50 93 ALA A O 1
ATOM 717 N N . PHE A 1 94 ? 6.536 3.913 9.524 1.00 67.88 94 PHE A N 1
ATOM 718 C CA . 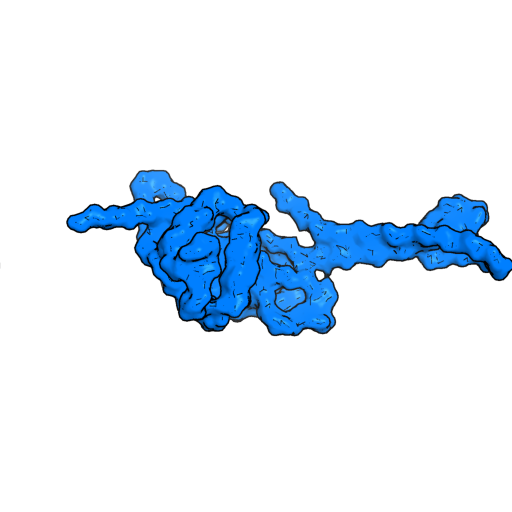PHE A 1 94 ? 6.435 3.932 8.072 1.00 67.88 94 PHE A CA 1
ATOM 719 C C . PHE A 1 94 ? 6.831 2.678 7.294 1.00 67.88 94 PHE A C 1
ATOM 721 O O . PHE A 1 94 ? 6.09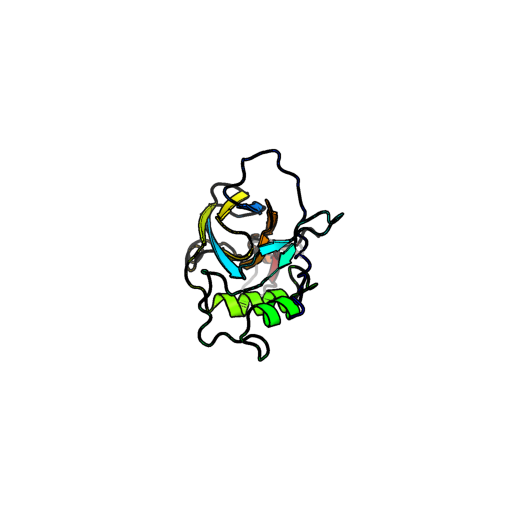8 1.735 7.002 1.00 67.88 94 PHE A O 1
ATOM 728 N N . ASP A 1 95 ? 8.076 2.783 6.884 1.00 69.31 95 ASP A N 1
ATOM 729 C CA . ASP A 1 95 ? 8.787 1.970 5.940 1.00 69.31 95 ASP A CA 1
ATOM 730 C C . ASP A 1 95 ? 9.955 1.248 6.619 1.00 69.31 95 ASP A C 1
ATOM 732 O O . ASP A 1 95 ? 10.860 0.759 5.934 1.00 69.31 95 ASP A O 1
ATOM 736 N N . SER A 1 96 ? 9.943 1.180 7.952 1.00 79.31 96 SER A N 1
ATOM 737 C CA . SER A 1 96 ? 10.889 0.377 8.714 1.00 79.31 96 SER A CA 1
ATOM 738 C C . SER A 1 96 ? 10.806 -1.087 8.283 1.00 79.31 96 SER A C 1
ATOM 740 O O . SER A 1 96 ? 9.779 -1.564 7.787 1.00 79.31 96 SER A O 1
ATOM 742 N N . GLU A 1 97 ? 11.895 -1.828 8.474 1.00 84.25 97 GLU A N 1
ATOM 743 C CA . GLU A 1 97 ? 11.919 -3.263 8.180 1.00 84.25 97 GLU A CA 1
ATOM 744 C C . GLU A 1 97 ? 10.845 -4.012 8.975 1.00 84.25 97 GLU A C 1
ATOM 746 O O . GLU A 1 97 ? 10.147 -4.847 8.407 1.00 84.25 97 GLU A O 1
ATOM 751 N N . THR A 1 98 ? 10.626 -3.630 10.238 1.00 85.19 98 THR A N 1
ATOM 752 C CA . THR A 1 98 ? 9.562 -4.168 11.095 1.00 85.19 98 THR A CA 1
ATOM 753 C C . THR A 1 98 ? 8.176 -3.956 10.483 1.00 85.19 98 THR A C 1
ATOM 755 O O . THR A 1 98 ? 7.390 -4.898 10.382 1.00 85.19 98 THR A O 1
ATOM 758 N N . ALA A 1 99 ? 7.869 -2.733 10.038 1.00 80.94 99 ALA A N 1
ATOM 759 C CA . ALA A 1 99 ? 6.577 -2.411 9.435 1.00 80.94 99 ALA A CA 1
ATOM 760 C C . ALA A 1 99 ? 6.348 -3.182 8.127 1.00 80.94 99 ALA A C 1
ATOM 762 O O . ALA A 1 99 ? 5.275 -3.745 7.905 1.00 80.94 99 ALA A O 1
ATOM 763 N N . LYS A 1 100 ? 7.380 -3.257 7.277 1.00 82.12 100 LYS A N 1
ATOM 764 C CA . LYS A 1 100 ? 7.348 -4.004 6.011 1.00 82.12 100 LYS A CA 1
ATOM 765 C C . LYS A 1 100 ? 7.184 -5.504 6.231 1.00 82.12 100 LYS A C 1
ATOM 767 O O . LYS A 1 100 ? 6.413 -6.141 5.510 1.00 82.12 100 LYS A O 1
ATOM 772 N N . ASP A 1 101 ? 7.894 -6.070 7.201 1.00 90.12 101 ASP A N 1
ATOM 773 C CA . ASP A 1 101 ? 7.810 -7.486 7.549 1.00 90.12 101 ASP A CA 1
ATOM 774 C C . ASP A 1 101 ? 6.422 -7.842 8.094 1.00 90.12 101 ASP A C 1
ATOM 776 O O . ASP A 1 101 ? 5.782 -8.781 7.607 1.00 90.12 101 ASP A O 1
ATOM 780 N N . PHE A 1 102 ? 5.894 -7.030 9.015 1.00 90.75 102 PHE A N 1
ATOM 781 C CA . PHE A 1 102 ? 4.531 -7.197 9.502 1.00 90.75 102 PHE A CA 1
ATOM 782 C C . PHE A 1 102 ? 3.505 -7.098 8.366 1.00 90.75 102 PHE A C 1
ATOM 784 O O . PHE A 1 102 ? 2.699 -8.014 8.206 1.00 90.75 102 PHE A O 1
ATOM 791 N N . ALA A 1 103 ? 3.572 -6.061 7.522 1.00 88.44 103 ALA A N 1
ATOM 792 C CA . ALA A 1 103 ? 2.667 -5.899 6.383 1.00 88.44 103 ALA A CA 1
ATOM 793 C C . ALA A 1 103 ? 2.745 -7.090 5.412 1.00 88.44 103 ALA A C 1
ATOM 795 O O . ALA A 1 103 ? 1.726 -7.583 4.926 1.00 88.44 103 ALA A O 1
ATOM 796 N N . LYS A 1 104 ? 3.949 -7.620 5.157 1.00 88.81 104 LYS A N 1
ATOM 797 C CA . LYS A 1 104 ? 4.139 -8.831 4.348 1.00 88.81 104 LYS A CA 1
ATOM 798 C C . LYS A 1 104 ? 3.459 -10.041 4.985 1.00 88.81 104 LYS A C 1
ATOM 800 O O . LYS A 1 104 ? 2.822 -10.814 4.267 1.00 88.81 104 LYS A O 1
ATOM 805 N N . LYS A 1 105 ? 3.565 -10.219 6.302 1.00 92.44 105 LYS A N 1
ATOM 806 C CA . LYS A 1 105 ? 2.926 -11.338 7.005 1.00 92.44 105 LYS A CA 1
ATOM 807 C C . LYS A 1 105 ? 1.404 -11.191 7.046 1.00 92.44 105 LYS A C 1
ATOM 809 O O . LYS A 1 105 ? 0.710 -12.130 6.669 1.00 92.44 105 LYS A O 1
ATOM 814 N N . ALA A 1 106 ? 0.902 -10.009 7.401 1.00 92.44 106 ALA A N 1
ATOM 815 C CA . ALA A 1 106 ? -0.522 -9.669 7.396 1.00 92.44 106 ALA A CA 1
ATOM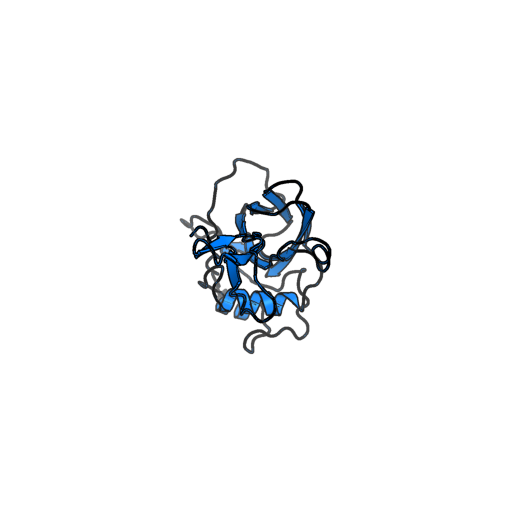 816 C C . ALA A 1 106 ? -1.156 -9.876 6.013 1.00 92.44 106 ALA A C 1
ATOM 818 O O . ALA A 1 106 ? -2.241 -10.440 5.919 1.00 92.44 106 ALA A O 1
ATOM 819 N N . SER A 1 107 ? -0.438 -9.546 4.929 1.00 91.19 107 SER A N 1
ATOM 820 C CA . SER A 1 107 ? -0.946 -9.716 3.559 1.00 91.19 107 SER A CA 1
ATOM 821 C C . SER A 1 107 ? -1.272 -11.163 3.160 1.00 91.19 107 SER A C 1
ATOM 823 O O . SER A 1 107 ? -1.994 -11.375 2.194 1.00 91.19 107 SER A O 1
ATOM 825 N N . LYS A 1 108 ? -0.770 -12.163 3.899 1.00 92.88 108 LYS A N 1
ATOM 826 C CA . LYS A 1 108 ? -1.081 -13.587 3.674 1.00 92.88 108 LYS A CA 1
ATOM 827 C C . LYS A 1 108 ? -2.343 -14.059 4.399 1.00 92.88 108 LYS A C 1
ATOM 829 O O . LYS A 1 108 ? -2.773 -15.185 4.185 1.00 92.88 108 LYS A O 1
ATOM 834 N N . HIS A 1 109 ? -2.890 -13.224 5.276 1.00 94.81 109 HIS A N 1
ATOM 835 C CA . HIS A 1 109 ? -4.044 -13.524 6.119 1.00 94.81 109 HIS A CA 1
ATOM 836 C C . HIS A 1 109 ? -5.179 -12.522 5.882 1.00 94.81 109 HIS A C 1
ATOM 838 O O . HIS A 1 109 ? -6.007 -12.319 6.761 1.00 94.81 109 HIS A O 1
ATOM 844 N N . LEU A 1 110 ? -5.214 -11.856 4.726 1.00 95.25 110 LEU A N 1
ATOM 845 C CA . LEU A 1 110 ? -6.268 -10.888 4.428 1.00 95.25 110 LEU A CA 1
ATOM 846 C C . LEU A 1 110 ? -7.624 -11.586 4.298 1.00 95.25 110 LEU A C 1
ATOM 848 O O . LEU A 1 110 ? -7.717 -12.700 3.782 1.00 95.25 110 LEU A O 1
ATOM 852 N N . ALA A 1 111 ? -8.659 -10.911 4.785 1.00 95.06 111 ALA A N 1
ATOM 853 C CA . ALA A 1 111 ? -10.049 -11.328 4.672 1.00 95.06 111 ALA A CA 1
ATOM 854 C C . ALA A 1 111 ? -10.791 -10.364 3.734 1.00 95.06 111 ALA A C 1
ATOM 856 O O . ALA A 1 111 ? -10.520 -10.337 2.534 1.00 95.06 111 ALA A O 1
ATOM 857 N N . THR A 1 112 ? -11.703 -9.551 4.264 1.00 93.25 112 THR A N 1
ATOM 858 C CA . THR A 1 112 ? -12.543 -8.658 3.459 1.00 93.25 112 THR A CA 1
ATOM 859 C C . THR A 1 112 ? -11.891 -7.288 3.300 1.00 93.25 112 THR A C 1
ATOM 861 O O . THR A 1 112 ? -11.553 -6.637 4.286 1.00 93.25 112 THR A O 1
ATOM 864 N N . ALA A 1 113 ? -11.740 -6.815 2.063 1.00 96.31 113 ALA A N 1
ATOM 865 C CA . ALA A 1 113 ? -11.334 -5.432 1.830 1.00 96.31 113 ALA A CA 1
ATOM 866 C C . ALA A 1 113 ? -12.427 -4.487 2.350 1.00 96.31 113 ALA A C 1
ATOM 868 O O . ALA A 1 113 ? -13.603 -4.659 2.034 1.00 96.31 113 ALA A O 1
ATOM 869 N N . ALA A 1 114 ? -12.041 -3.479 3.129 1.00 94.06 114 ALA A N 1
ATOM 870 C CA . ALA A 1 114 ? -12.943 -2.416 3.561 1.00 94.06 114 ALA A CA 1
ATOM 871 C C . ALA A 1 114 ? -13.388 -1.553 2.371 1.00 94.06 114 ALA A C 1
ATOM 873 O O . ALA A 1 114 ? -14.500 -1.040 2.353 1.00 94.06 114 ALA A O 1
ATOM 874 N N . THR A 1 115 ? -12.515 -1.397 1.372 1.00 95.19 115 THR A N 1
ATOM 875 C CA . THR A 1 115 ? -12.806 -0.661 0.141 1.00 95.19 115 THR A CA 1
ATOM 876 C C . THR A 1 115 ? -11.845 -1.066 -0.973 1.00 95.19 115 THR A C 1
ATOM 878 O O . THR A 1 115 ? -10.747 -1.570 -0.709 1.00 95.19 115 THR A O 1
ATOM 881 N N . SER A 1 116 ? -12.266 -0.852 -2.217 1.00 95.56 116 SER A N 1
ATOM 882 C CA . SER A 1 116 ? -11.484 -1.111 -3.423 1.00 95.56 116 SER A CA 1
ATOM 883 C C . SER A 1 116 ? -11.777 -0.041 -4.470 1.00 95.56 116 SER A C 1
ATOM 885 O O . SER A 1 116 ? -12.939 0.318 -4.672 1.00 95.56 116 SER A O 1
ATOM 887 N N . LYS A 1 117 ? -10.740 0.482 -5.130 1.00 94.88 117 LYS A N 1
ATOM 888 C CA . LYS A 1 117 ? -10.895 1.508 -6.166 1.00 94.88 117 LYS A CA 1
ATOM 889 C C . LYS A 1 117 ? -9.756 1.475 -7.172 1.00 94.88 117 LYS A C 1
ATOM 891 O O . LYS A 1 117 ? -8.594 1.337 -6.798 1.00 94.88 117 LYS A O 1
ATOM 896 N N . GLU A 1 118 ? -10.099 1.655 -8.441 1.00 94.44 118 GLU A N 1
ATOM 897 C CA . GLU A 1 118 ? -9.127 1.849 -9.513 1.00 94.44 118 GLU A CA 1
ATOM 898 C C . GLU A 1 118 ? -8.681 3.317 -9.601 1.00 94.44 118 GLU A C 1
ATOM 900 O O . GLU A 1 118 ? -9.498 4.237 -9.489 1.00 94.44 118 GLU A O 1
ATOM 905 N N . SER A 1 119 ? -7.383 3.545 -9.792 1.00 91.12 119 SER A N 1
ATOM 906 C CA . SER A 1 119 ? -6.811 4.860 -10.056 1.00 91.12 119 SER A CA 1
ATOM 907 C C . SER A 1 119 ? -7.103 5.301 -11.489 1.00 91.12 119 SER A C 1
ATOM 909 O O . SER A 1 119 ? -6.737 4.654 -12.469 1.00 91.12 119 SER A O 1
ATOM 911 N N . THR A 1 120 ? -7.729 6.466 -11.624 1.00 89.00 120 THR A N 1
ATOM 912 C CA . THR A 1 120 ? -8.006 7.089 -12.928 1.00 89.00 120 THR A CA 1
ATOM 913 C C . THR A 1 120 ? -7.028 8.215 -13.271 1.00 89.00 120 THR A C 1
ATOM 915 O O . THR A 1 120 ? -7.006 8.679 -14.412 1.00 89.00 120 THR A O 1
ATOM 918 N N . SER A 1 121 ? -6.236 8.654 -12.291 1.00 87.25 121 SER A N 1
ATOM 919 C CA . SER A 1 121 ? -5.210 9.697 -12.388 1.00 87.25 121 SER A CA 1
ATOM 920 C C . SER A 1 121 ? -3.998 9.333 -11.516 1.00 87.25 121 SER A C 1
ATOM 922 O O . SER A 1 121 ? -3.846 8.180 -11.121 1.00 87.25 121 SER A O 1
ATOM 924 N N . ASP A 1 122 ? -3.145 10.314 -11.225 1.00 85.19 122 ASP A N 1
ATOM 925 C CA . ASP A 1 122 ? -1.971 10.240 -10.343 1.00 85.19 122 ASP A CA 1
ATOM 926 C C . ASP A 1 122 ? -2.296 10.160 -8.839 1.00 85.19 122 ASP A C 1
ATOM 928 O O . ASP A 1 122 ? -1.392 10.049 -8.006 1.00 85.19 122 ASP A O 1
ATOM 932 N N . THR A 1 123 ? -3.584 10.210 -8.493 1.00 85.06 123 THR A N 1
ATOM 933 C CA . THR A 1 123 ? -4.096 10.198 -7.122 1.00 85.06 123 THR A CA 1
ATOM 934 C C . THR A 1 123 ? -5.321 9.292 -7.035 1.00 85.06 123 THR A C 1
ATOM 936 O O . THR A 1 123 ? -6.169 9.280 -7.929 1.00 85.06 123 THR A O 1
ATOM 939 N N . VAL A 1 124 ? -5.455 8.545 -5.939 1.00 90.06 124 VAL A N 1
ATOM 940 C CA . VAL A 1 124 ? -6.662 7.768 -5.633 1.00 90.06 124 VAL A CA 1
ATOM 941 C C . VAL A 1 124 ? -7.075 7.967 -4.180 1.00 90.06 124 VAL A C 1
ATOM 943 O O . VAL A 1 124 ? -6.255 7.950 -3.267 1.00 90.06 124 VAL A O 1
ATOM 946 N N . GLU A 1 125 ? -8.375 8.143 -3.966 1.00 90.69 125 GLU A N 1
ATOM 947 C CA . GLU A 1 125 ? -8.967 8.285 -2.635 1.00 90.69 125 GLU A CA 1
ATOM 948 C C . GLU A 1 125 ? -9.828 7.073 -2.304 1.00 90.69 125 GLU A C 1
ATOM 950 O O . GLU A 1 125 ? -10.786 6.774 -3.029 1.00 90.69 125 GLU A O 1
ATOM 955 N N . LEU A 1 126 ? -9.498 6.409 -1.201 1.00 90.56 126 LEU A N 1
ATOM 956 C CA . LEU A 1 126 ? -10.221 5.276 -0.640 1.00 90.56 126 LEU A CA 1
ATOM 957 C C . LEU A 1 126 ? -11.022 5.735 0.582 1.00 90.56 126 LEU A C 1
ATOM 959 O O . LEU A 1 126 ? -10.463 6.313 1.512 1.00 90.56 126 LEU A O 1
ATOM 963 N N . THR A 1 127 ? -12.322 5.455 0.598 1.00 90.38 127 THR A N 1
ATOM 964 C CA . THR A 1 127 ? -13.208 5.773 1.728 1.00 90.38 127 THR A CA 1
ATOM 965 C C . THR A 1 127 ? -13.427 4.532 2.589 1.00 90.38 127 THR A C 1
ATOM 967 O O . THR A 1 127 ? -13.732 3.469 2.050 1.00 90.38 127 THR A O 1
ATOM 970 N N . VAL A 1 128 ? -13.274 4.666 3.909 1.00 89.62 128 VAL A N 1
ATOM 971 C CA . VAL A 1 128 ? -13.462 3.591 4.898 1.00 89.62 128 VAL A CA 1
ATOM 972 C C . VAL A 1 128 ? -14.355 4.056 6.051 1.00 89.62 128 VAL A C 1
ATOM 974 O O . VAL A 1 128 ? -14.337 5.226 6.426 1.00 89.62 128 VAL A O 1
ATOM 977 N N . ASP A 1 129 ? -15.118 3.143 6.649 1.00 89.12 129 ASP A N 1
ATOM 978 C CA . ASP A 1 129 ? -16.179 3.507 7.605 1.00 89.12 129 ASP A CA 1
ATOM 979 C C . ASP A 1 129 ? -15.712 3.605 9.066 1.00 89.12 129 ASP A C 1
ATOM 981 O O . ASP A 1 129 ? -16.435 4.109 9.925 1.00 89.12 129 ASP A O 1
ATOM 985 N N . ALA A 1 130 ? -14.501 3.130 9.373 1.00 89.19 130 ALA A N 1
ATOM 986 C CA . ALA A 1 130 ? -13.998 3.041 10.741 1.00 89.19 130 ALA A CA 1
ATOM 987 C C . ALA A 1 130 ? -12.537 3.503 10.863 1.00 89.19 130 ALA A C 1
ATOM 989 O O . ALA A 1 130 ? -11.741 3.292 9.942 1.00 89.19 130 ALA A O 1
ATOM 990 N N . PRO A 1 131 ? -12.136 4.070 12.013 1.00 88.00 131 PRO A N 1
ATOM 991 C CA . PRO A 1 131 ? -10.733 4.336 12.291 1.00 88.00 131 PRO A CA 1
ATOM 992 C C . PRO A 1 131 ? -9.982 3.014 12.489 1.00 88.00 131 PRO A C 1
ATOM 994 O O . PRO A 1 131 ? -10.559 1.995 12.877 1.00 88.00 131 PRO A O 1
ATOM 997 N N . GLY A 1 132 ? -8.681 3.000 12.228 1.00 89.75 132 GLY A N 1
ATOM 998 C CA . GLY A 1 132 ? -7.914 1.763 12.337 1.00 89.75 132 GLY A CA 1
ATOM 999 C C . GLY A 1 132 ? -6.532 1.822 11.715 1.00 89.75 132 GLY A C 1
ATOM 1000 O O . GLY A 1 132 ? -6.132 2.831 11.148 1.00 89.75 132 GLY A O 1
ATOM 1001 N N . TYR A 1 133 ? -5.811 0.710 11.796 1.00 89.12 133 TYR A N 1
ATOM 1002 C CA . TYR A 1 133 ? -4.621 0.482 10.981 1.00 89.12 133 TYR A CA 1
ATOM 1003 C C . TYR A 1 133 ? -5.026 -0.269 9.729 1.00 89.12 133 TYR A C 1
ATOM 1005 O O . TYR A 1 133 ? -5.589 -1.361 9.822 1.00 89.12 133 TYR A O 1
ATOM 1013 N N . TYR A 1 134 ? -4.713 0.300 8.573 1.00 91.19 134 TYR A N 1
ATOM 1014 C CA . TYR A 1 134 ? -5.074 -0.252 7.280 1.00 91.19 134 TYR A CA 1
ATOM 1015 C C . TYR A 1 134 ? -3.831 -0.725 6.540 1.00 91.19 134 TYR A C 1
ATOM 1017 O O . TYR A 1 134 ? -2.844 0.003 6.451 1.00 91.19 134 TYR A O 1
ATOM 1025 N N . LEU A 1 135 ? -3.891 -1.942 6.001 1.00 92.38 135 LEU A N 1
ATOM 1026 C CA . LEU A 1 135 ? -2.972 -2.410 4.972 1.00 92.38 135 LEU A CA 1
ATOM 1027 C C . LEU A 1 135 ? -3.586 -2.081 3.622 1.00 92.38 135 LEU A C 1
ATOM 1029 O O . LEU A 1 135 ? -4.696 -2.515 3.325 1.00 92.38 135 LEU A O 1
ATOM 1033 N N . VAL A 1 136 ? -2.847 -1.337 2.811 1.00 91.06 136 VAL A N 1
ATOM 1034 C CA . VAL A 1 136 ? -3.241 -0.988 1.452 1.00 91.06 136 VAL A CA 1
ATOM 1035 C C . VAL A 1 136 ? -2.314 -1.698 0.482 1.00 91.06 136 VAL A C 1
ATOM 1037 O O . VAL A 1 136 ? -1.092 -1.695 0.669 1.00 91.06 136 VAL A O 1
ATOM 1040 N N . LYS A 1 137 ? -2.887 -2.330 -0.541 1.00 90.19 137 LYS A N 1
ATOM 1041 C CA . LYS A 1 137 ? -2.141 -3.008 -1.604 1.00 90.19 137 LYS A CA 1
ATOM 1042 C C . LYS A 1 137 ? -2.823 -2.845 -2.955 1.00 90.19 137 LYS A C 1
ATOM 1044 O O . LYS A 1 137 ? -4.023 -2.599 -3.014 1.00 90.19 137 LYS A O 1
ATOM 1049 N N . ASP A 1 138 ? -2.059 -3.036 -4.022 1.00 91.94 138 ASP A N 1
ATOM 1050 C CA . ASP A 1 138 ? -2.636 -3.387 -5.319 1.00 91.94 138 ASP A CA 1
ATOM 1051 C C . ASP A 1 138 ? -3.356 -4.738 -5.222 1.00 91.94 138 ASP A C 1
ATOM 1053 O O . ASP A 1 138 ? -2.852 -5.676 -4.591 1.00 91.94 138 ASP A O 1
ATOM 1057 N N . LYS A 1 139 ? -4.512 -4.839 -5.871 1.00 93.12 139 LYS A N 1
ATOM 1058 C CA . LYS A 1 139 ? -5.279 -6.072 -6.008 1.00 93.12 139 LYS A CA 1
ATOM 1059 C C . LYS A 1 139 ? -4.446 -7.136 -6.719 1.00 93.12 139 LYS A C 1
ATOM 1061 O O . LYS A 1 139 ? -3.784 -6.873 -7.722 1.00 93.12 139 LYS A O 1
ATOM 1066 N N . ASP A 1 140 ? -4.502 -8.368 -6.222 1.00 90.12 140 ASP A N 1
ATOM 1067 C CA . ASP A 1 140 ? -3.742 -9.466 -6.824 1.00 90.12 140 ASP A CA 1
ATOM 1068 C C . ASP A 1 140 ? -4.128 -9.662 -8.300 1.00 90.12 140 ASP A C 1
ATOM 1070 O O . ASP A 1 140 ? -5.304 -9.627 -8.668 1.00 90.12 140 ASP A O 1
ATOM 1074 N N . GLY A 1 141 ? -3.115 -9.819 -9.155 1.00 87.62 141 GLY A N 1
ATOM 1075 C CA . GLY A 1 141 ? -3.276 -9.955 -10.603 1.00 87.62 141 GLY A CA 1
ATOM 1076 C C . GLY A 1 141 ? -3.622 -8.673 -11.375 1.00 87.62 141 GLY A C 1
ATOM 1077 O O . GLY A 1 141 ? -3.641 -8.706 -12.604 1.00 87.62 141 GLY A O 1
ATOM 1078 N N . SER A 1 142 ? -3.856 -7.524 -10.719 1.00 87.94 142 SER A N 1
ATOM 1079 C CA . SER A 1 142 ? -4.236 -6.291 -11.438 1.00 87.94 142 SER A CA 1
ATOM 1080 C C . SER A 1 142 ? -3.113 -5.687 -12.284 1.00 87.94 142 SER A C 1
ATOM 1082 O O . SER A 1 142 ? -3.404 -4.917 -13.200 1.00 87.94 142 SER A O 1
ATOM 1084 N N . GLN A 1 143 ? -1.855 -6.045 -12.000 1.00 85.62 143 GLN A N 1
ATOM 1085 C CA . GLN A 1 143 ? -0.675 -5.567 -12.722 1.00 85.62 143 GLN A CA 1
ATOM 1086 C C . GLN A 1 143 ? 0.030 -6.659 -13.534 1.00 85.62 143 GLN A C 1
ATOM 1088 O O . GLN A 1 143 ? 0.990 -6.347 -14.215 1.00 85.62 143 GLN A O 1
ATOM 1093 N N . ASP A 1 144 ? -0.424 -7.917 -13.549 1.00 84.00 144 ASP A N 1
ATOM 1094 C CA . ASP A 1 144 ? 0.322 -9.012 -14.210 1.00 84.00 144 ASP A CA 1
ATOM 1095 C C . ASP A 1 144 ? 0.552 -8.787 -15.717 1.00 84.00 144 ASP A C 1
ATOM 1097 O O . ASP A 1 144 ? 1.523 -9.273 -16.293 1.00 84.00 144 ASP A O 1
ATOM 1101 N N . SER A 1 145 ? -0.350 -8.046 -16.365 1.00 79.62 145 SER A N 1
ATOM 1102 C CA . SER A 1 145 ? -0.276 -7.688 -17.791 1.00 79.62 145 SER A CA 1
ATOM 1103 C C . SER A 1 145 ? 0.110 -6.229 -18.037 1.00 79.62 145 SER A C 1
ATOM 1105 O O . SER A 1 145 ? 0.231 -5.799 -19.185 1.00 79.62 145 SER A O 1
ATOM 1107 N N . LYS A 1 146 ? 0.298 -5.460 -16.965 1.00 74.94 146 LYS A N 1
ATOM 1108 C CA . LYS A 1 146 ? 0.662 -4.048 -17.010 1.00 74.94 146 LYS A CA 1
ATOM 1109 C C . LYS A 1 146 ? 2.122 -3.983 -16.587 1.00 74.94 146 LYS A C 1
ATOM 1111 O O . LYS A 1 146 ? 2.526 -4.646 -15.645 1.00 74.94 146 LYS A O 1
ATOM 1116 N N . ASN A 1 147 ? 2.961 -3.223 -17.277 1.00 74.25 147 ASN A N 1
ATOM 1117 C CA . ASN A 1 147 ? 4.356 -3.053 -16.858 1.00 74.25 147 ASN A CA 1
ATOM 1118 C C . ASN A 1 147 ? 4.430 -2.154 -15.602 1.00 74.25 147 ASN A C 1
ATOM 1120 O O . ASN A 1 147 ? 5.076 -1.121 -15.653 1.00 74.25 147 ASN A O 1
ATOM 1124 N N . GLY A 1 148 ? 3.685 -2.476 -14.538 1.00 74.94 148 GLY A N 1
ATOM 1125 C CA . GLY A 1 148 ? 3.445 -1.665 -13.346 1.00 74.94 148 GLY A CA 1
ATOM 1126 C C . GLY A 1 148 ? 3.980 -2.334 -12.079 1.00 74.94 148 GLY A C 1
ATOM 1127 O O . GLY A 1 148 ? 4.008 -3.560 -11.960 1.00 74.94 148 GLY A O 1
ATOM 1128 N N . ALA A 1 149 ? 4.429 -1.526 -11.119 1.00 77.12 149 ALA A N 1
ATOM 1129 C CA . ALA A 1 149 ? 4.948 -2.012 -9.844 1.00 77.12 149 ALA A CA 1
ATOM 1130 C C . ALA A 1 149 ? 3.824 -2.207 -8.813 1.00 77.12 149 ALA A C 1
ATOM 1132 O O . ALA A 1 149 ? 2.998 -1.322 -8.618 1.00 77.12 149 ALA A O 1
ATOM 1133 N N . TYR A 1 150 ? 3.826 -3.337 -8.099 1.00 81.50 150 TYR A N 1
ATOM 1134 C CA . TYR A 1 150 ? 2.865 -3.592 -7.020 1.00 81.50 150 TYR A CA 1
ATOM 1135 C C . TYR A 1 150 ? 3.154 -2.745 -5.775 1.00 81.50 150 TYR A C 1
ATOM 1137 O O . TYR A 1 150 ? 4.242 -2.810 -5.192 1.00 81.50 150 TYR A O 1
ATOM 1145 N N . THR A 1 151 ? 2.137 -2.035 -5.294 1.00 80.69 151 THR A N 1
ATOM 1146 C CA . THR A 1 151 ? 2.165 -1.292 -4.036 1.00 80.69 151 THR A CA 1
ATOM 1147 C C . THR A 1 151 ? 1.746 -2.171 -2.851 1.00 80.69 151 THR A C 1
ATOM 1149 O O . THR A 1 151 ? 0.798 -2.954 -2.937 1.00 80.69 151 THR A O 1
ATOM 1152 N N . ARG A 1 152 ? 2.416 -2.013 -1.698 1.00 83.88 152 ARG A N 1
ATOM 1153 C CA . ARG A 1 152 ? 1.949 -2.508 -0.388 1.00 83.88 152 ARG A CA 1
ATOM 1154 C C . ARG A 1 152 ? 2.510 -1.658 0.750 1.00 83.88 152 ARG A C 1
ATOM 1156 O O . ARG A 1 152 ? 3.729 -1.580 0.903 1.00 83.88 152 ARG A O 1
ATOM 1163 N N . PHE A 1 153 ? 1.644 -1.103 1.589 1.00 80.00 153 PHE A N 1
ATOM 1164 C CA . PHE A 1 153 ? 2.037 -0.342 2.778 1.00 80.00 153 PHE A CA 1
ATOM 1165 C C . PHE A 1 153 ? 0.966 -0.419 3.872 1.00 80.00 153 PHE A C 1
ATOM 1167 O O . PHE A 1 153 ? -0.120 -0.960 3.666 1.00 80.00 153 PHE A O 1
ATOM 1174 N N . MET A 1 154 ? 1.294 0.108 5.050 1.00 82.50 154 MET A N 1
ATOM 1175 C CA . MET A 1 154 ? 0.361 0.260 6.157 1.00 82.50 154 MET A CA 1
ATOM 1176 C C . MET A 1 154 ? 0.309 1.704 6.631 1.00 82.50 154 MET A C 1
ATOM 1178 O O . MET A 1 154 ? 1.337 2.379 6.651 1.00 82.50 154 MET A O 1
ATOM 1182 N N . LEU A 1 155 ? -0.871 2.148 7.056 1.00 81.38 155 LEU A N 1
ATOM 1183 C CA . LEU A 1 155 ? -1.064 3.452 7.681 1.00 81.38 155 LEU A CA 1
ATOM 1184 C C . LEU A 1 155 ? -2.038 3.369 8.857 1.00 81.38 155 LEU A C 1
ATOM 1186 O O . LEU A 1 155 ? -2.881 2.472 8.921 1.00 81.38 155 LEU A O 1
ATOM 1190 N N . GLN A 1 156 ? -1.938 4.330 9.769 1.00 81.19 156 GLN A N 1
ATOM 1191 C CA . GLN A 1 156 ? -2.983 4.578 10.752 1.00 81.19 156 GLN A CA 1
ATOM 1192 C C . GLN A 1 156 ? -3.977 5.585 10.174 1.00 81.19 156 GLN A C 1
ATOM 1194 O O . GLN A 1 156 ? -3.559 6.600 9.639 1.00 81.19 156 GLN A O 1
ATOM 1199 N N . VAL A 1 157 ? -5.270 5.316 10.333 1.00 81.56 157 VAL A N 1
ATOM 1200 C CA . VAL A 1 157 ? -6.381 6.179 9.933 1.00 81.56 157 VAL A CA 1
ATOM 1201 C C . VAL A 1 157 ? -7.152 6.576 11.183 1.00 81.56 157 VAL A C 1
ATOM 1203 O O . VAL A 1 157 ? -7.903 5.775 11.742 1.00 81.56 157 VAL A O 1
ATOM 1206 N N . THR A 1 158 ? -6.951 7.808 11.651 1.00 75.44 158 THR A N 1
ATOM 1207 C CA . THR A 1 158 ? -7.751 8.406 12.738 1.00 75.44 158 THR A CA 1
ATOM 1208 C C . THR A 1 158 ? -8.498 9.674 12.312 1.00 75.44 158 THR A C 1
ATOM 1210 O O . THR A 1 158 ? -9.246 10.256 13.103 1.00 75.44 158 THR A O 1
ATOM 1213 N N . GLY A 1 159 ? -8.345 10.053 11.043 1.00 73.44 159 GLY A N 1
ATOM 1214 C CA . GLY A 1 159 ? -8.983 11.163 10.347 1.00 73.44 159 GLY A CA 1
ATOM 1215 C C . GLY A 1 159 ? -8.793 11.001 8.835 1.00 73.44 159 GLY A C 1
ATOM 1216 O O . GLY A 1 159 ? -8.693 9.875 8.350 1.00 73.44 159 GLY A O 1
ATOM 1217 N N . ALA A 1 160 ? -8.751 12.109 8.095 1.00 63.84 160 ALA A N 1
ATOM 1218 C CA . ALA A 1 160 ? -8.278 12.092 6.712 1.00 63.84 160 ALA A CA 1
ATOM 1219 C C . ALA A 1 160 ? -6.746 11.975 6.700 1.00 63.84 160 ALA A C 1
ATOM 1221 O O . ALA A 1 160 ? -6.077 12.761 7.369 1.00 63.84 160 ALA A O 1
ATOM 1222 N N . GLU A 1 161 ? -6.213 11.015 5.947 1.00 68.00 161 GLU A N 1
ATOM 1223 C CA . GLU A 1 161 ? -4.779 10.709 5.887 1.00 68.00 161 GLU A CA 1
ATOM 1224 C C . GLU A 1 161 ? -4.306 10.623 4.432 1.00 68.00 161 GLU A C 1
ATOM 1226 O O . GLU A 1 161 ? -5.036 10.138 3.566 1.00 68.00 161 GLU A O 1
ATOM 1231 N N . SER A 1 162 ? -3.072 11.059 4.162 1.00 58.56 162 SER A N 1
ATOM 1232 C CA . SER A 1 162 ? -2.469 11.038 2.822 1.00 58.56 162 SER A CA 1
ATOM 1233 C C . SER A 1 162 ? -1.114 10.343 2.840 1.00 58.56 162 SER A C 1
ATOM 1235 O O . SER A 1 162 ? -0.319 10.558 3.749 1.00 58.56 162 SER A O 1
ATOM 1237 N N . VAL A 1 163 ? -0.817 9.555 1.809 1.00 64.62 163 VAL A N 1
ATOM 1238 C CA . VAL A 1 163 ? 0.446 8.823 1.651 1.00 64.62 163 VAL A CA 1
ATOM 1239 C C . VAL A 1 163 ? 0.953 8.923 0.215 1.00 64.62 163 VAL A C 1
ATOM 1241 O O . VAL A 1 163 ? 0.175 8.869 -0.733 1.00 64.62 163 VAL A O 1
ATOM 1244 N N . GLU A 1 164 ? 2.266 9.054 0.048 1.00 65.38 164 GLU A N 1
ATOM 1245 C CA . GLU A 1 164 ? 2.920 8.981 -1.261 1.00 65.38 164 GLU A CA 1
ATOM 1246 C C . GLU A 1 164 ? 3.508 7.584 -1.474 1.00 65.38 164 GLU A C 1
ATOM 1248 O O . GLU A 1 164 ? 4.200 7.053 -0.598 1.00 65.38 164 GLU A O 1
ATOM 1253 N N . VAL A 1 165 ? 3.238 6.975 -2.633 1.00 68.75 165 VAL A N 1
ATOM 1254 C CA . VAL A 1 165 ? 3.747 5.637 -2.971 1.00 68.75 165 VAL A CA 1
ATOM 1255 C C . VAL A 1 165 ? 4.828 5.682 -4.044 1.00 68.75 165 VAL A C 1
ATOM 1257 O O . VAL A 1 165 ? 4.959 6.632 -4.813 1.00 68.75 165 VAL A O 1
ATOM 1260 N N . LYS A 1 166 ? 5.632 4.617 -4.083 1.00 64.88 166 LYS A N 1
ATOM 1261 C CA . LYS A 1 166 ? 6.644 4.397 -5.115 1.00 64.88 166 LYS A CA 1
ATOM 1262 C C . LYS A 1 166 ? 6.099 3.482 -6.199 1.00 64.88 166 LYS A C 1
ATOM 1264 O O . LYS A 1 166 ? 6.238 2.264 -6.077 1.00 64.88 166 LYS A O 1
ATOM 1269 N N . ASN A 1 167 ? 5.533 4.068 -7.244 1.00 67.12 167 ASN A N 1
ATOM 1270 C CA . ASN A 1 167 ? 4.976 3.297 -8.354 1.00 67.12 167 ASN A CA 1
ATOM 1271 C C . ASN A 1 167 ? 5.777 3.416 -9.653 1.00 67.12 167 ASN A C 1
ATOM 1273 O O . ASN A 1 167 ? 5.358 2.871 -10.671 1.00 67.12 167 ASN A O 1
ATOM 1277 N N . ASP A 1 168 ? 6.954 4.050 -9.619 1.00 68.31 168 ASP A N 1
ATOM 1278 C CA . ASP A 1 168 ? 7.836 4.082 -10.784 1.00 68.31 168 ASP A CA 1
ATOM 1279 C C . ASP A 1 168 ? 8.254 2.668 -11.198 1.00 68.31 168 ASP A C 1
ATOM 1281 O O . ASP A 1 168 ? 8.499 1.780 -10.373 1.00 68.31 168 ASP A O 1
ATOM 1285 N N . VAL A 1 169 ? 8.380 2.480 -12.505 1.00 70.75 169 VAL A N 1
ATOM 1286 C CA . VAL A 1 169 ? 8.772 1.219 -13.128 1.00 70.75 169 VAL A CA 1
ATOM 1287 C C . VAL A 1 169 ? 10.249 1.324 -13.491 1.00 70.75 169 VAL A C 1
ATOM 1289 O O . VAL A 1 169 ? 10.645 2.321 -14.101 1.00 70.75 169 VAL A O 1
ATOM 1292 N N . PRO A 1 170 ? 11.092 0.339 -13.133 1.00 73.31 170 PRO A N 1
ATOM 1293 C CA . PRO A 1 170 ? 12.492 0.390 -13.511 1.00 73.31 170 PRO A CA 1
ATOM 1294 C C . PRO A 1 170 ? 12.635 0.388 -15.035 1.00 73.31 170 PRO A C 1
ATOM 1296 O O . PRO A 1 170 ? 11.946 -0.356 -15.734 1.00 73.31 170 PRO A O 1
ATOM 1299 N N . THR A 1 171 ? 13.564 1.184 -15.555 1.00 81.81 171 THR A N 1
ATOM 1300 C CA . THR A 1 171 ? 13.905 1.172 -16.984 1.00 81.81 171 THR A CA 1
ATOM 1301 C C . THR A 1 171 ? 15.281 0.555 -17.176 1.00 81.81 171 THR A C 1
ATOM 1303 O O . THR A 1 171 ? 16.159 0.715 -16.331 1.00 81.81 171 THR A O 1
ATOM 1306 N N . VAL A 1 172 ? 15.478 -0.184 -18.270 1.00 89.94 172 VAL A N 1
ATOM 1307 C CA . VAL A 1 172 ? 16.774 -0.771 -18.637 1.00 89.94 172 VAL A CA 1
ATOM 1308 C C . VAL A 1 172 ? 17.123 -0.327 -20.048 1.00 89.94 172 VAL A C 1
ATOM 1310 O O . VAL A 1 172 ? 16.324 -0.468 -20.970 1.00 89.94 172 VAL A O 1
ATOM 1313 N N . GLN A 1 173 ? 18.336 0.179 -20.220 1.00 92.50 173 GLN A N 1
ATOM 1314 C CA . GLN A 1 173 ? 18.903 0.562 -21.500 1.00 92.50 173 GLN A CA 1
ATOM 1315 C C . GLN A 1 173 ? 20.147 -0.280 -21.778 1.00 92.50 173 GLN A C 1
ATOM 1317 O O . GLN A 1 173 ? 21.049 -0.370 -20.945 1.00 92.50 173 GLN A O 1
ATOM 1322 N N . LYS A 1 174 ? 20.208 -0.866 -22.974 1.00 94.19 174 LYS A N 1
ATOM 1323 C CA . LYS A 1 174 ? 21.413 -1.499 -23.508 1.00 94.19 174 LYS A CA 1
ATOM 1324 C C . LYS A 1 174 ? 22.064 -0.564 -24.518 1.00 94.19 174 LYS A C 1
ATOM 1326 O O . LYS A 1 174 ? 21.379 -0.039 -25.386 1.00 94.19 174 LYS A O 1
ATOM 1331 N N . LYS A 1 175 ? 23.380 -0.406 -24.431 1.00 96.19 175 LYS A N 1
ATOM 1332 C CA . LYS A 1 175 ? 24.200 0.260 -25.447 1.00 96.19 175 LYS A CA 1
ATOM 1333 C C . LYS A 1 175 ? 25.355 -0.642 -25.862 1.00 96.19 175 LYS A C 1
ATOM 1335 O O . LYS A 1 175 ? 25.793 -1.495 -25.092 1.00 96.19 175 LYS A O 1
ATOM 1340 N N . ILE A 1 176 ? 25.852 -0.441 -27.071 1.00 95.19 176 ILE A N 1
ATOM 1341 C CA . ILE A 1 176 ? 27.046 -1.073 -27.632 1.00 95.19 176 ILE A CA 1
ATOM 1342 C C . ILE A 1 176 ? 28.070 0.036 -27.875 1.00 95.19 176 ILE A C 1
ATOM 1344 O O . ILE A 1 176 ? 27.691 1.166 -28.193 1.00 95.19 176 ILE A O 1
ATOM 1348 N N . LYS A 1 177 ? 29.356 -0.241 -27.655 1.00 95.81 177 LYS A N 1
ATOM 1349 C CA . LYS A 1 177 ? 30.400 0.747 -27.945 1.00 95.81 177 LYS A CA 1
ATOM 1350 C C . LYS A 1 177 ? 30.688 0.741 -29.442 1.00 95.81 177 LYS A C 1
ATOM 1352 O O . LYS A 1 177 ? 30.798 -0.319 -30.022 1.00 95.81 177 LYS A O 1
ATOM 1357 N N . GLU A 1 178 ? 30.828 1.901 -30.052 1.00 93.06 178 GLU A N 1
ATOM 1358 C CA . GLU A 1 178 ? 31.242 2.053 -31.445 1.00 93.06 178 GLU A CA 1
ATOM 1359 C C . GLU A 1 178 ? 32.763 1.934 -31.571 1.00 93.06 178 GLU A C 1
ATOM 1361 O O . GLU A 1 178 ? 33.488 2.588 -30.812 1.00 93.06 178 GLU A O 1
ATOM 1366 N N . ASN A 1 179 ? 33.269 1.139 -32.517 1.00 87.94 179 ASN A N 1
ATOM 1367 C CA . ASN A 1 179 ? 34.713 0.945 -32.670 1.00 87.94 179 ASN A CA 1
ATOM 1368 C C . ASN A 1 179 ? 35.403 2.188 -33.271 1.00 87.94 179 ASN A C 1
ATOM 1370 O O . ASN A 1 179 ? 36.512 2.527 -32.856 1.00 87.94 179 ASN A O 1
ATOM 1374 N N . SER A 1 180 ? 34.719 2.929 -34.149 1.00 89.69 180 SER A N 1
ATOM 1375 C CA . SER A 1 180 ? 35.289 4.061 -34.890 1.00 89.69 180 SER A CA 1
ATOM 1376 C C . SER A 1 180 ? 35.455 5.329 -34.051 1.00 89.69 180 SER A C 1
ATOM 1378 O O . SER A 1 180 ? 36.346 6.140 -34.304 1.00 89.69 180 SER A O 1
ATOM 1380 N N . ASN A 1 181 ? 34.608 5.521 -33.035 1.00 90.25 181 ASN A N 1
ATOM 1381 C CA . ASN A 1 181 ? 34.589 6.745 -32.229 1.00 90.25 181 ASN A CA 1
ATOM 1382 C C . ASN A 1 181 ? 34.462 6.508 -30.713 1.00 90.25 181 ASN A C 1
ATOM 1384 O O . ASN A 1 181 ? 34.400 7.471 -29.947 1.00 90.25 181 ASN A O 1
ATOM 1388 N N . SER A 1 182 ? 34.447 5.247 -30.268 1.00 91.06 182 SER A N 1
ATOM 1389 C CA . SER A 1 182 ? 34.376 4.848 -28.856 1.00 91.06 182 SER A CA 1
ATOM 1390 C C . SER A 1 182 ? 33.140 5.332 -28.081 1.00 91.06 182 SER A C 1
ATOM 1392 O O . SER A 1 182 ? 33.150 5.282 -26.846 1.00 91.06 182 SER A O 1
ATOM 1394 N N . LYS A 1 183 ? 32.070 5.776 -28.754 1.00 94.69 183 LYS A N 1
ATOM 1395 C CA . LYS A 1 183 ? 30.823 6.216 -28.107 1.00 94.69 183 LYS A CA 1
ATOM 1396 C C . LYS A 1 183 ? 29.866 5.050 -27.869 1.00 94.69 183 LYS A C 1
ATOM 1398 O O . LYS A 1 183 ? 29.856 4.083 -28.616 1.00 94.69 183 LYS A O 1
ATOM 1403 N N . TRP A 1 184 ? 29.040 5.159 -26.833 1.00 95.38 184 TRP A N 1
ATOM 1404 C CA . TRP A 1 184 ? 27.973 4.198 -26.543 1.00 95.38 184 TRP A CA 1
ATOM 1405 C C . TRP A 1 184 ? 26.703 4.557 -27.320 1.00 95.38 184 TRP A C 1
ATOM 1407 O O . TRP A 1 184 ? 26.191 5.667 -27.181 1.00 95.38 184 TRP A O 1
ATOM 1417 N N . GLN A 1 185 ? 26.186 3.622 -28.115 1.00 94.12 185 GLN A N 1
ATOM 1418 C CA . GLN A 1 185 ? 25.037 3.821 -29.004 1.00 94.12 185 GLN A CA 1
ATOM 1419 C C . GLN A 1 185 ? 24.162 2.561 -29.113 1.00 94.12 185 GLN A C 1
ATOM 1421 O O . GLN A 1 185 ? 24.484 1.529 -28.530 1.00 94.12 185 GLN A O 1
ATOM 1426 N N . ASP A 1 186 ? 23.005 2.658 -29.772 1.00 92.88 186 ASP A N 1
ATOM 1427 C CA . ASP A 1 186 ? 22.039 1.545 -29.859 1.00 92.88 186 ASP A CA 1
ATOM 1428 C C . ASP A 1 186 ? 22.456 0.457 -30.859 1.00 92.88 186 ASP A C 1
ATOM 1430 O O . ASP A 1 186 ? 22.080 -0.703 -30.706 1.00 92.88 186 ASP A O 1
ATOM 1434 N N . ALA A 1 187 ? 23.271 0.823 -31.847 1.00 90.69 187 ALA A N 1
ATOM 1435 C CA . ALA A 1 187 ? 23.848 -0.072 -32.842 1.00 90.69 187 ALA A CA 1
ATOM 1436 C C . ALA A 1 187 ? 25.275 0.383 -33.163 1.00 90.69 187 ALA A C 1
ATOM 1438 O O . ALA A 1 187 ? 25.545 1.579 -33.123 1.00 90.69 187 ALA A O 1
ATOM 1439 N N . ALA A 1 188 ? 26.165 -0.559 -33.457 1.00 92.19 188 ALA A N 1
ATOM 1440 C CA . ALA A 1 188 ? 27.552 -0.316 -33.837 1.00 92.19 188 ALA A CA 1
ATOM 1441 C C . ALA A 1 188 ? 27.991 -1.380 -34.846 1.00 92.19 188 ALA A C 1
ATOM 1443 O O . ALA A 1 188 ? 27.495 -2.511 -34.786 1.00 92.19 188 ALA A O 1
ATOM 1444 N N . ASP A 1 189 ? 28.923 -1.023 -35.724 1.00 90.88 189 ASP A N 1
ATOM 1445 C CA . ASP A 1 189 ? 29.424 -1.918 -36.765 1.00 90.88 189 ASP A CA 1
ATOM 1446 C C . ASP A 1 189 ? 30.690 -2.644 -36.287 1.00 90.88 189 ASP A C 1
ATOM 1448 O O . ASP A 1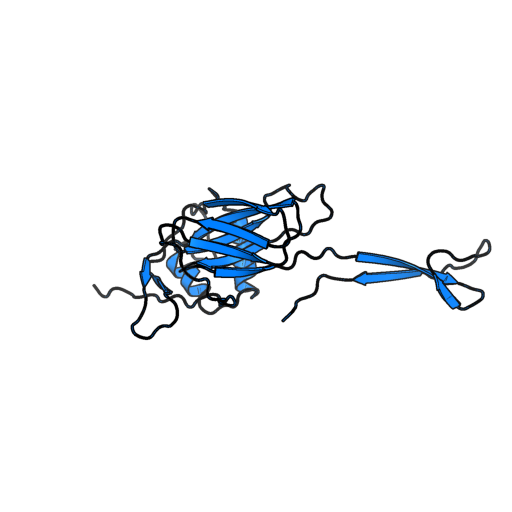 189 ? 31.623 -2.033 -35.764 1.00 90.88 189 ASP A O 1
ATOM 1452 N N . TYR A 1 190 ? 30.709 -3.967 -36.449 1.00 93.12 190 TYR A N 1
ATOM 1453 C CA . TYR A 1 190 ? 31.808 -4.844 -36.044 1.00 93.12 190 TYR A CA 1
ATOM 1454 C C . TYR A 1 190 ? 32.034 -5.932 -37.089 1.00 93.12 190 TYR A C 1
ATOM 1456 O O . TYR A 1 190 ? 31.072 -6.445 -37.669 1.00 93.12 190 TYR A O 1
ATOM 1464 N N . ASP A 1 191 ? 33.294 -6.313 -37.290 1.00 93.81 191 ASP A N 1
ATOM 1465 C CA . ASP A 1 191 ? 33.652 -7.364 -38.232 1.00 93.81 191 ASP A CA 1
ATOM 1466 C C . ASP A 1 191 ? 33.467 -8.757 -37.613 1.00 93.81 191 ASP A C 1
ATOM 1468 O O . ASP A 1 191 ? 33.380 -8.950 -36.394 1.00 93.81 191 ASP A O 1
ATOM 1472 N N . MET A 1 192 ? 33.395 -9.781 -38.468 1.00 91.94 192 MET A N 1
ATOM 1473 C CA . MET A 1 192 ? 33.291 -11.160 -37.993 1.00 91.94 192 MET A CA 1
ATOM 1474 C C . MET A 1 192 ? 34.538 -11.552 -37.193 1.00 91.94 192 MET A C 1
ATOM 1476 O O . MET A 1 192 ? 35.653 -11.520 -37.705 1.00 91.94 192 MET A O 1
ATOM 1480 N N . GLY A 1 193 ? 34.322 -12.004 -35.956 1.00 93.19 193 GLY A N 1
ATOM 1481 C CA . GLY A 1 193 ? 35.390 -12.387 -35.030 1.00 93.19 193 GLY A CA 1
ATOM 1482 C C . GLY A 1 193 ? 35.742 -11.306 -34.006 1.00 93.19 193 GLY A C 1
ATOM 1483 O O . GLY A 1 193 ? 36.455 -11.609 -33.049 1.00 93.19 193 GLY A O 1
ATOM 1484 N N . ASP A 1 194 ? 35.203 -10.092 -34.144 1.00 93.81 194 ASP A N 1
ATOM 1485 C CA . ASP A 1 194 ? 35.424 -9.026 -33.174 1.00 93.81 194 ASP A CA 1
ATOM 1486 C C . ASP A 1 194 ? 34.687 -9.267 -31.853 1.00 93.81 194 ASP A C 1
ATOM 1488 O O . ASP A 1 194 ? 33.587 -9.824 -31.784 1.00 93.81 194 ASP A O 1
ATOM 1492 N N . THR A 1 195 ? 35.287 -8.774 -30.768 1.00 93.50 195 THR A N 1
ATOM 1493 C CA . THR A 1 195 ? 34.611 -8.693 -29.471 1.00 93.50 195 THR A CA 1
ATOM 1494 C C . THR A 1 195 ? 33.786 -7.416 -29.398 1.00 93.50 195 THR A C 1
ATOM 1496 O O . THR A 1 195 ? 34.329 -6.315 -29.478 1.00 93.50 195 THR A O 1
ATOM 1499 N N . VAL A 1 196 ? 32.483 -7.569 -29.159 1.00 94.44 196 VAL A N 1
ATOM 1500 C CA . VAL A 1 196 ? 31.532 -6.456 -29.070 1.00 94.44 196 VAL A CA 1
ATOM 1501 C C . VAL A 1 196 ? 31.259 -6.089 -27.600 1.00 94.44 196 VAL A C 1
ATOM 1503 O O . VAL A 1 196 ? 30.518 -6.803 -26.916 1.00 94.44 196 VAL A O 1
ATOM 1506 N N . PRO A 1 197 ? 31.825 -4.990 -27.068 1.00 95.62 197 PRO A N 1
ATOM 1507 C CA . PRO A 1 197 ? 31.514 -4.501 -25.728 1.00 95.62 197 PRO A CA 1
ATOM 1508 C C . PRO A 1 197 ? 30.100 -3.909 -25.659 1.00 95.62 197 PRO A C 1
ATOM 1510 O O . PRO A 1 197 ? 29.696 -3.098 -26.495 1.00 95.62 197 PRO A O 1
ATOM 1513 N N . PHE A 1 198 ? 29.366 -4.248 -24.602 1.00 95.56 198 PHE A N 1
ATOM 1514 C CA . PHE A 1 198 ? 28.043 -3.697 -24.318 1.00 95.56 198 PHE A CA 1
ATOM 1515 C C . PHE A 1 198 ? 27.964 -3.148 -22.890 1.00 95.56 198 PHE A C 1
ATOM 1517 O O . PHE A 1 198 ? 28.708 -3.561 -22.002 1.00 95.56 198 PHE A O 1
ATOM 1524 N N . GLN A 1 199 ? 27.032 -2.226 -22.677 1.00 95.56 199 GLN A N 1
ATOM 1525 C CA . GLN A 1 199 ? 26.708 -1.639 -21.385 1.00 95.56 199 GLN A CA 1
ATOM 1526 C C . GLN A 1 199 ? 25.212 -1.800 -21.121 1.00 95.56 199 GLN A C 1
ATOM 1528 O O . GLN A 1 199 ? 24.393 -1.564 -22.009 1.00 95.56 199 GLN A O 1
ATOM 1533 N N . LEU A 1 200 ? 24.863 -2.193 -19.896 1.00 95.50 200 LEU A N 1
ATOM 1534 C CA . LEU A 1 200 ? 23.495 -2.168 -19.388 1.00 95.50 200 LEU A CA 1
ATOM 1535 C C . LEU A 1 200 ? 23.401 -1.092 -18.308 1.00 95.50 200 LEU A C 1
ATOM 1537 O O . LEU A 1 200 ? 24.146 -1.134 -17.330 1.00 95.50 200 LEU A O 1
ATOM 1541 N N . THR A 1 201 ? 22.480 -0.154 -18.485 1.00 92.50 201 THR A N 1
ATOM 1542 C CA . THR A 1 201 ? 22.159 0.889 -17.508 1.00 92.50 201 THR A CA 1
ATOM 1543 C C . THR A 1 201 ? 20.719 0.696 -17.071 1.00 92.50 201 THR A C 1
ATOM 1545 O O . THR A 1 201 ? 19.846 0.550 -17.921 1.00 92.50 201 THR A O 1
ATOM 1548 N N . ALA A 1 202 ? 20.462 0.698 -15.766 1.00 87.88 202 ALA A N 1
ATOM 1549 C CA . ALA A 1 202 ? 19.109 0.621 -15.233 1.00 87.88 202 ALA A CA 1
ATOM 1550 C C . ALA A 1 202 ? 18.801 1.844 -14.365 1.00 87.88 202 ALA A C 1
ATOM 1552 O O . ALA A 1 202 ? 19.634 2.239 -13.548 1.00 87.88 202 ALA A O 1
ATOM 1553 N N . GLU A 1 203 ? 17.608 2.419 -14.515 1.00 84.69 203 GLU A N 1
ATOM 1554 C CA . GLU A 1 203 ? 17.075 3.397 -13.568 1.00 84.69 203 GLU A CA 1
ATOM 1555 C C . GLU A 1 203 ? 16.109 2.696 -12.617 1.00 84.69 203 GLU A C 1
ATOM 1557 O O . GLU A 1 203 ? 15.157 2.048 -13.047 1.00 84.69 203 GLU A O 1
ATOM 1562 N N . LEU A 1 204 ? 16.385 2.798 -11.315 1.00 80.81 204 LEU A N 1
ATOM 1563 C CA . LEU A 1 204 ? 15.539 2.238 -10.267 1.00 80.81 204 LEU A CA 1
ATOM 1564 C C . LEU A 1 204 ? 14.569 3.300 -9.722 1.00 80.81 204 LEU A C 1
ATOM 1566 O O . LEU A 1 204 ? 14.939 4.475 -9.660 1.00 80.81 204 LEU A O 1
ATOM 1570 N N . PRO A 1 205 ? 13.389 2.891 -9.224 1.00 71.31 205 PRO A N 1
ATOM 1571 C CA . PRO A 1 205 ? 12.432 3.784 -8.566 1.00 71.31 205 PRO A CA 1
ATOM 1572 C C . PRO A 1 205 ? 13.052 4.571 -7.400 1.00 71.31 205 PRO A C 1
ATOM 1574 O O . PRO A 1 205 ? 13.569 3.986 -6.434 1.00 71.31 205 PRO A O 1
ATOM 1577 N N . LYS A 1 206 ? 12.985 5.907 -7.453 1.00 64.38 206 LYS A N 1
ATOM 1578 C CA . LYS A 1 206 ? 13.590 6.795 -6.442 1.00 64.38 206 LYS A CA 1
ATOM 1579 C C . LYS A 1 206 ? 12.620 7.084 -5.287 1.00 64.38 206 LYS A C 1
ATOM 1581 O O . LYS A 1 206 ? 11.418 6.874 -5.382 1.00 64.38 206 LYS A O 1
ATOM 1586 N N . LYS A 1 207 ? 13.161 7.490 -4.131 1.00 53.38 207 LYS A N 1
ATOM 1587 C CA . LYS A 1 207 ? 12.395 8.205 -3.091 1.00 53.38 207 LYS A CA 1
ATOM 1588 C C . LYS A 1 207 ? 12.597 9.693 -3.318 1.00 53.38 207 LYS A C 1
ATOM 1590 O O . LYS A 1 207 ? 13.749 10.110 -3.408 1.00 53.38 207 LYS A O 1
ATOM 1595 N N . THR A 1 208 ? 11.536 10.479 -3.297 1.00 44.88 208 THR A N 1
ATOM 1596 C CA . THR A 1 208 ? 11.607 11.809 -2.691 1.00 44.88 208 THR A CA 1
ATOM 1597 C C . THR A 1 208 ? 11.556 11.602 -1.176 1.00 44.88 208 THR A C 1
ATOM 1599 O O . THR A 1 208 ? 10.672 10.910 -0.672 1.00 44.88 208 THR A O 1
ATOM 1602 N N . CYS A 1 209 ? 12.608 12.041 -0.482 1.00 35.88 209 CYS A N 1
ATOM 1603 C CA . CYS A 1 209 ? 12.713 11.994 0.978 1.00 35.88 209 CYS A CA 1
ATOM 1604 C C . CYS A 1 209 ? 12.072 13.231 1.601 1.00 35.88 209 CYS A C 1
ATOM 1606 O O . CYS A 1 209 ? 12.166 14.303 0.961 1.00 35.88 209 CYS A O 1
#

Secondary structure (DSSP, 8-state):
-------B--------------SSSEEEEEESPPTT-EEEEEEEEEEEEE--TT-SSPEEEEEEE-TTB--TT--BTTB--HHHHHHHHTT--TT-HHHHHHHHHHTTSB---SEEEE-SSSEEEEEESS-EEEEEEEPTTTTTTTT-PPPEEEEEESSSEEEE---PPPEEEEEEE-TTT--EES-----TT----EEEEEEPPPPP-

pLDDT: mean 80.19, std 18.3, range [27.22, 96.38]

Sequence (209 aa):
MKKFKLFLAAFVATLFAFVGVKVSAYTITINNVSKDHTYEAYQIFGGDLYKENGAKTPTLSNIHWGSGVNENGFTYDGKSDAAKIAEKLSGQAFDSETAKDFAKKASKHLATAATSKESTSDTVELTVDAPGYYLVKDKDGSQDSKNGAYTRFMLQVTGAESVEVKNDVPTVQKKIKENSNSKWQDAADYDMGDTVPFQLTAELPKKTC